Protein AF-A0AAF0MPL4-F1 (afdb_monomer)

Radius of gyration: 77.66 Å; Cα contacts (8 Å, |Δi|>4): 64; chains: 1; bounding box: 161×65×203 Å

Secondary structure (DSSP, 8-state):
-----HHHHHHHHHHHHHHHHHHHHHHHHHH-TTSHHHHHHHHHHHHHHHHHHHHHHHHHHHHHTSPP--HHHHHHHHHHHHHHHHHHHHHHHHHH---HHHHHHHHHHHHHHHHHHHHHHHHHHHHS-----HHHHHHHHHHHHHHHHHHHHHHHHHHHHHHHHHHHHHHHHHHHHHHHHHHHHHHHHHHHHHHHHHHHHHHHHHHHHHHHHHHHHHHHHHHHHHHHHHHHHHHHHHHHHHHHHHHHHHHHHHHHHHHHHHHHHHHHHHHHHHHHHHHHHHTT-

Sequence (285 aa):
MEGQNPGRAEIERQIEDTERKIKSAESAIAERPDSNRSRSLQITLRNLRGELSNLKAMLERAEDEAPADSPEDSKTKAELDRNKDELDDIEAKLSLASDPVEINNLTVSKRFLQMERNQLLIRLTHETAPAVTDEDIETVRKEVEAKIRIIQAQNAQIEDLKKQLSAAKAQVWDPLRESSSDSTRITVTAGRLRAINGEARRLGAENYELKKQMGELKNEKDGLHRAIGDLTVHVKDAEAHARETEARAMALADELQEAERRIEALERENKGLRDTIIDSRRHGL

Structure (mmCIF, N/CA/C/O backbone):
data_AF-A0AAF0MPL4-F1
#
_entry.id   AF-A0AAF0MPL4-F1
#
loop_
_atom_site.group_PDB
_atom_site.id
_atom_site.type_symbol
_atom_site.label_atom_id
_atom_site.label_alt_id
_atom_site.label_comp_id
_atom_site.label_asym_id
_atom_site.label_entity_id
_atom_site.label_seq_id
_atom_site.pdbx_PDB_ins_code
_atom_site.Cartn_x
_atom_site.Cartn_y
_atom_site.Cartn_z
_atom_site.occupancy
_atom_site.B_iso_or_equiv
_atom_site.auth_seq_id
_atom_site.auth_comp_id
_atom_site.auth_asym_id
_atom_site.auth_atom_id
_atom_site.pdbx_PDB_model_num
ATOM 1 N N . MET A 1 1 ? -51.255 -7.109 75.453 1.00 38.00 1 MET A N 1
ATOM 2 C CA . MET A 1 1 ? -52.566 -7.527 74.928 1.00 38.00 1 MET A CA 1
ATOM 3 C C . MET A 1 1 ? -53.435 -7.790 76.130 1.00 38.00 1 MET A C 1
ATOM 5 O O . MET A 1 1 ? -52.921 -8.306 77.113 1.00 38.00 1 MET A O 1
ATOM 9 N N . GLU A 1 2 ? -54.656 -7.281 76.075 1.00 40.56 2 GLU A N 1
ATOM 10 C CA . GLU A 1 2 ? -55.639 -7.235 77.155 1.00 40.56 2 GLU A CA 1
ATOM 11 C C . GLU A 1 2 ? -55.806 -8.588 77.853 1.00 40.56 2 GLU A C 1
ATOM 13 O O . GLU A 1 2 ? -55.730 -9.635 77.211 1.00 40.56 2 GLU A O 1
ATOM 18 N N . GLY A 1 3 ? -56.057 -8.550 79.166 1.00 45.19 3 GLY A N 1
ATOM 19 C CA . GLY A 1 3 ? -56.491 -9.690 79.973 1.00 45.19 3 GLY A CA 1
ATOM 20 C C . GLY A 1 3 ? -57.899 -10.139 79.588 1.00 45.19 3 GLY A C 1
ATOM 21 O O . GLY A 1 3 ? -58.818 -10.115 80.401 1.00 45.19 3 GLY A O 1
ATOM 22 N N . GLN A 1 4 ? -58.085 -10.530 78.330 1.00 42.06 4 GLN A N 1
ATOM 23 C CA . GLN A 1 4 ? -59.208 -11.357 77.948 1.00 42.06 4 GLN A CA 1
ATOM 24 C C . GLN A 1 4 ? -58.957 -12.717 78.591 1.00 42.06 4 GLN A C 1
ATOM 26 O O . GLN A 1 4 ? -58.015 -13.420 78.229 1.00 42.06 4 GLN A O 1
ATOM 31 N N . ASN A 1 5 ? -59.787 -13.055 79.579 1.00 50.47 5 ASN A N 1
ATOM 32 C CA . ASN A 1 5 ? -60.002 -14.420 80.051 1.00 50.47 5 ASN A CA 1
ATOM 33 C C . ASN A 1 5 ? -59.800 -15.371 78.846 1.00 50.47 5 ASN A C 1
ATOM 35 O O . ASN A 1 5 ? -60.475 -15.155 77.839 1.00 50.47 5 ASN A O 1
ATOM 39 N N . PRO A 1 6 ? -58.881 -16.355 78.848 1.00 52.28 6 PRO A N 1
ATOM 40 C CA . PRO A 1 6 ? -58.643 -17.196 77.666 1.00 52.28 6 PRO A CA 1
ATOM 41 C C . PRO A 1 6 ? -59.931 -17.892 77.196 1.00 52.28 6 PRO A C 1
ATOM 43 O O . PRO A 1 6 ? -60.129 -18.079 76.000 1.00 52.28 6 PRO A O 1
ATOM 46 N N . GLY A 1 7 ? -60.874 -18.125 78.119 1.00 64.31 7 GLY A N 1
ATOM 47 C CA . GLY A 1 7 ? -62.243 -18.515 77.789 1.00 64.31 7 GLY A CA 1
ATOM 48 C C . GLY A 1 7 ? -63.028 -17.461 76.995 1.00 64.31 7 GLY A C 1
ATOM 49 O O . GLY A 1 7 ? -63.743 -17.822 76.077 1.00 64.31 7 GLY A O 1
ATOM 50 N N . ARG A 1 8 ? -62.874 -16.161 77.269 1.00 74.12 8 ARG A N 1
ATOM 51 C CA . ARG A 1 8 ? -63.544 -15.061 76.551 1.00 74.12 8 ARG A CA 1
ATOM 52 C C . ARG A 1 8 ? -63.086 -14.959 75.099 1.00 74.12 8 ARG A C 1
ATOM 54 O O . ARG A 1 8 ? -63.927 -15.018 74.210 1.00 74.12 8 ARG A O 1
ATOM 61 N N . ALA A 1 9 ? -61.780 -14.845 74.854 1.00 75.56 9 ALA A N 1
ATOM 62 C CA . ALA A 1 9 ? -61.245 -14.733 73.492 1.00 75.56 9 ALA A CA 1
ATOM 63 C C . ALA A 1 9 ? -61.565 -15.987 72.651 1.00 75.56 9 ALA A C 1
ATOM 65 O O . ALA A 1 9 ? -61.835 -15.903 71.451 1.00 75.56 9 ALA A O 1
ATOM 66 N N . GLU A 1 10 ? -61.579 -17.163 73.286 1.00 79.94 10 GLU A N 1
ATOM 67 C CA . GLU A 1 10 ? -61.977 -18.410 72.639 1.00 79.94 10 GLU A CA 1
ATOM 68 C C . GLU A 1 10 ? -63.486 -18.466 72.350 1.00 79.94 10 GLU A C 1
ATOM 70 O O . GLU A 1 10 ? -63.870 -18.824 71.236 1.00 79.94 10 GLU A O 1
ATOM 75 N N . ILE A 1 11 ? -64.340 -18.051 73.294 1.00 83.06 11 ILE A N 1
ATOM 76 C CA . ILE A 1 11 ? -65.793 -17.935 73.089 1.00 83.06 11 ILE A CA 1
ATOM 77 C C . ILE A 1 11 ? -66.096 -16.922 71.973 1.00 83.06 11 ILE A C 1
ATOM 79 O O . ILE A 1 11 ? -66.902 -17.223 71.096 1.00 83.06 11 ILE A O 1
ATOM 83 N N . GLU A 1 12 ? -65.427 -15.766 71.937 1.00 85.12 12 GLU A N 1
ATOM 84 C CA . GLU A 1 12 ? -65.565 -14.754 70.875 1.00 85.12 12 GLU A CA 1
ATOM 85 C C . GLU A 1 12 ? -65.203 -15.336 69.501 1.00 85.12 12 GLU A C 1
ATOM 87 O O . GLU A 1 12 ? -65.973 -15.219 68.542 1.00 85.12 12 GLU A O 1
ATOM 92 N N . ARG A 1 13 ? -64.085 -16.064 69.410 1.00 86.50 13 ARG A N 1
ATOM 93 C CA . ARG A 1 13 ? -63.674 -16.737 68.171 1.00 86.50 13 ARG A CA 1
ATOM 94 C C . ARG A 1 13 ? -64.669 -17.819 67.740 1.00 86.50 13 ARG A C 1
ATOM 96 O O . ARG A 1 13 ? -64.972 -17.940 66.551 1.00 86.50 13 ARG A O 1
ATOM 103 N N . GLN A 1 14 ? -65.196 -18.597 68.686 1.00 86.31 14 GLN A N 1
ATOM 104 C CA . GLN A 1 14 ? -66.218 -19.609 68.412 1.00 86.31 14 GLN A CA 1
ATOM 105 C C . GLN A 1 14 ? -67.535 -18.968 67.956 1.00 86.31 14 GLN A C 1
ATOM 107 O O . GLN A 1 14 ? -68.160 -19.475 67.023 1.00 86.31 14 GLN A O 1
ATOM 112 N N . ILE A 1 15 ? -67.938 -17.835 68.538 1.00 88.19 15 ILE A N 1
ATOM 113 C CA . ILE A 1 15 ? -69.096 -17.049 68.092 1.00 88.19 15 ILE A CA 1
ATOM 114 C C . ILE A 1 15 ? -68.895 -16.612 66.642 1.00 88.19 15 ILE A C 1
ATOM 116 O O . ILE A 1 15 ? -69.755 -16.898 65.808 1.00 88.19 15 ILE A O 1
ATOM 120 N N . GLU A 1 16 ? -67.752 -16.006 66.309 1.00 90.00 16 GLU A N 1
ATOM 121 C CA . GLU A 1 16 ? -67.464 -15.569 64.940 1.00 90.00 16 GLU A CA 1
ATOM 122 C C . GLU A 1 16 ? -67.532 -16.718 63.926 1.00 90.00 16 GLU A C 1
ATOM 124 O O . GLU A 1 16 ? -68.155 -16.588 62.868 1.00 90.00 16 GLU A O 1
ATOM 129 N N . ASP A 1 17 ? -66.918 -17.862 64.234 1.00 89.25 17 ASP A N 1
ATOM 130 C CA . ASP A 1 17 ? -66.933 -19.023 63.343 1.00 89.25 17 ASP A CA 1
ATOM 131 C C . ASP A 1 17 ? -68.348 -19.600 63.179 1.00 89.25 17 ASP A C 1
ATOM 133 O O . ASP A 1 17 ? -68.731 -20.021 62.079 1.00 89.25 17 ASP A O 1
ATOM 137 N N . THR A 1 18 ? -69.157 -19.588 64.240 1.00 88.81 18 THR A N 1
ATOM 138 C CA . THR A 1 18 ? -70.552 -20.055 64.201 1.00 88.81 18 THR A CA 1
ATOM 139 C C . THR A 1 18 ? -71.429 -19.098 63.388 1.00 88.81 18 THR A C 1
ATOM 141 O O . THR A 1 18 ? -72.224 -19.547 62.560 1.00 88.81 18 THR A O 1
ATOM 144 N N . GLU A 1 19 ? -71.230 -17.782 63.510 1.00 90.56 19 GLU A N 1
ATOM 145 C CA . GLU A 1 19 ? -71.918 -16.774 62.692 1.00 90.56 19 GLU A CA 1
ATOM 146 C C . GLU A 1 19 ? -71.556 -16.884 61.205 1.00 90.56 19 GLU A C 1
ATOM 148 O O . GLU A 1 19 ? -72.436 -16.783 60.344 1.00 90.56 19 GLU A O 1
ATOM 153 N N . ARG A 1 20 ? -70.286 -17.158 60.874 1.00 90.69 20 ARG A N 1
ATOM 154 C CA . ARG A 1 20 ? -69.866 -17.416 59.483 1.00 90.69 20 ARG A CA 1
ATOM 155 C C . ARG A 1 20 ? -70.545 -18.660 58.910 1.00 90.69 20 ARG A C 1
ATOM 157 O O . ARG A 1 20 ? -71.021 -18.623 57.773 1.00 90.69 20 ARG A O 1
ATOM 164 N N . LYS A 1 21 ? -70.632 -19.748 59.685 1.00 89.12 21 LYS A N 1
ATOM 165 C CA . LYS A 1 21 ? -71.321 -20.987 59.275 1.00 89.12 21 LYS A CA 1
ATOM 166 C C . LYS A 1 21 ? -72.819 -20.764 59.062 1.00 89.12 21 LYS A C 1
ATOM 168 O O . LYS A 1 21 ? -73.358 -21.254 58.071 1.00 89.12 21 LYS A O 1
ATOM 173 N N . ILE A 1 22 ? -73.473 -19.991 59.933 1.00 89.69 22 ILE A N 1
ATOM 174 C CA . ILE A 1 22 ? -74.886 -19.612 59.776 1.00 89.69 22 ILE A CA 1
ATOM 175 C C . ILE A 1 22 ? -75.081 -18.818 58.484 1.00 89.69 22 ILE A C 1
ATOM 177 O O . ILE A 1 22 ? -75.901 -19.220 57.663 1.00 89.69 22 ILE A O 1
ATOM 181 N N . LYS A 1 23 ? -74.284 -17.767 58.249 1.00 90.12 23 LYS A N 1
ATOM 182 C CA . LYS A 1 23 ? -74.359 -16.963 57.015 1.00 90.12 23 LYS A CA 1
ATOM 183 C C . LYS A 1 23 ? -74.152 -17.812 55.760 1.00 90.12 23 LYS A C 1
ATOM 185 O O . LYS A 1 23 ? -74.878 -17.663 54.784 1.00 90.12 23 LYS A O 1
ATOM 190 N N . SER A 1 24 ? -73.191 -18.737 55.783 1.00 88.50 24 SER A N 1
ATOM 191 C CA . SER A 1 24 ? -72.946 -19.652 54.662 1.00 88.50 24 SER A CA 1
ATOM 192 C C . SER A 1 24 ? -74.133 -20.589 54.401 1.00 88.50 24 SER A C 1
ATOM 194 O O . SER A 1 24 ? -74.527 -20.772 53.247 1.00 88.50 24 SER A O 1
ATOM 196 N N . ALA A 1 25 ? -74.739 -21.144 55.456 1.00 85.25 25 ALA A N 1
ATOM 197 C CA . ALA A 1 25 ? -75.923 -21.992 55.342 1.00 85.25 25 ALA A CA 1
ATOM 198 C C . ALA A 1 25 ? -77.161 -21.207 54.865 1.00 85.25 25 ALA A C 1
ATOM 200 O O . ALA A 1 25 ? -77.914 -21.715 54.036 1.00 85.25 25 ALA A O 1
ATOM 201 N N . GLU A 1 26 ? -77.349 -19.972 55.337 1.00 89.81 26 GLU A N 1
ATOM 202 C CA . GLU A 1 26 ? -78.416 -19.061 54.899 1.00 89.81 26 GLU A CA 1
ATOM 203 C C . GLU A 1 26 ? -78.300 -18.731 53.409 1.00 89.81 26 GLU A C 1
ATOM 205 O O . GLU A 1 26 ? -79.278 -18.887 52.676 1.00 89.81 26 GLU A O 1
ATOM 210 N N . SER A 1 27 ? -77.102 -18.370 52.937 1.00 86.94 27 SER A N 1
ATOM 211 C CA . SER A 1 27 ? -76.846 -18.122 51.513 1.00 86.94 27 SER A CA 1
ATOM 212 C C . SER A 1 27 ? -77.120 -19.362 50.656 1.00 86.94 27 SER A C 1
ATOM 214 O O . SER A 1 27 ? -77.802 -19.274 49.638 1.00 86.94 27 SER A O 1
ATOM 216 N N . ALA A 1 28 ? -76.668 -20.542 51.093 1.00 83.44 28 ALA A N 1
ATOM 217 C CA . ALA A 1 28 ? -76.880 -21.792 50.362 1.00 83.44 28 ALA A CA 1
ATOM 218 C C . ALA A 1 28 ? -78.361 -22.223 50.299 1.00 83.44 28 ALA A C 1
ATOM 220 O O . ALA A 1 28 ? -78.781 -22.866 49.334 1.00 83.44 28 ALA A O 1
ATOM 221 N N . ILE A 1 29 ? -79.164 -21.878 51.311 1.00 86.06 29 ILE A N 1
ATOM 222 C CA . ILE A 1 29 ? -80.622 -22.070 51.291 1.00 86.06 29 ILE A CA 1
ATOM 223 C C . ILE A 1 29 ? -81.281 -21.063 50.345 1.00 86.06 29 ILE A C 1
ATOM 225 O O . ILE A 1 29 ? -82.136 -21.457 49.552 1.00 86.06 29 ILE A O 1
ATOM 229 N N . ALA A 1 30 ? -80.875 -19.791 50.399 1.00 85.88 30 ALA A N 1
ATOM 230 C CA . ALA A 1 30 ? -81.430 -18.729 49.562 1.00 85.88 30 ALA A CA 1
ATOM 231 C C . ALA A 1 30 ? -81.221 -18.991 48.061 1.00 85.88 30 ALA A C 1
ATOM 233 O O . ALA A 1 30 ? -82.104 -18.704 47.258 1.00 85.88 30 ALA A O 1
ATOM 234 N N . GLU A 1 31 ? -80.091 -19.594 47.682 1.00 84.62 31 GLU A N 1
ATOM 235 C CA . GLU A 1 31 ? -79.801 -19.959 46.291 1.00 84.62 31 GLU A CA 1
ATOM 236 C C . GLU A 1 31 ? -80.732 -21.050 45.738 1.00 84.62 31 GLU A C 1
ATOM 238 O O . GLU A 1 31 ? -81.016 -21.064 44.538 1.00 84.62 31 GLU A O 1
ATOM 243 N N . ARG A 1 32 ? -81.184 -22.001 46.572 1.00 81.50 32 ARG A N 1
ATOM 244 C CA . ARG A 1 32 ? -82.005 -23.154 46.143 1.00 81.50 32 ARG A CA 1
ATOM 245 C C . ARG A 1 32 ? -82.997 -23.601 47.228 1.00 81.50 32 ARG A C 1
ATOM 247 O O . ARG A 1 32 ? -82.815 -24.689 47.797 1.00 81.50 32 ARG A O 1
ATOM 254 N N . PRO A 1 33 ? -84.071 -22.827 47.468 1.00 78.62 33 PRO A N 1
ATOM 255 C CA . PRO A 1 33 ? -84.955 -22.999 48.623 1.00 78.62 33 PRO A CA 1
ATOM 256 C C . PRO A 1 33 ? -85.684 -24.350 48.657 1.00 78.62 33 PRO A C 1
ATOM 258 O O . PRO A 1 33 ? -85.829 -24.926 49.734 1.00 78.62 33 PRO A O 1
ATOM 261 N N . ASP A 1 34 ? -86.036 -24.917 47.500 1.00 77.38 34 ASP A N 1
ATOM 262 C CA . ASP A 1 34 ? -86.835 -26.153 47.406 1.00 77.38 34 ASP A CA 1
ATOM 263 C C . ASP A 1 34 ? -86.011 -27.440 47.258 1.00 77.38 34 ASP A C 1
ATOM 265 O O . ASP A 1 34 ? -86.552 -28.527 47.042 1.00 77.38 34 ASP A O 1
ATOM 269 N N . SER A 1 35 ? -84.684 -27.354 47.375 1.00 84.25 35 SER A N 1
ATOM 270 C CA . SER A 1 35 ? -83.838 -28.542 47.275 1.00 84.25 35 SER A CA 1
ATOM 271 C C . SER A 1 35 ? -83.875 -29.381 48.559 1.00 84.25 35 SER A C 1
ATOM 273 O O . SER A 1 35 ? -83.943 -28.861 49.674 1.00 84.25 35 SER A O 1
ATOM 275 N N . ASN A 1 36 ? -83.718 -30.701 48.428 1.00 78.38 36 ASN A N 1
ATOM 276 C CA . ASN A 1 36 ? -83.501 -31.583 49.586 1.00 78.38 36 ASN A CA 1
ATOM 277 C C . ASN A 1 36 ? -82.291 -31.136 50.429 1.00 78.38 36 ASN A C 1
ATOM 279 O O . ASN A 1 36 ? -82.280 -31.294 51.649 1.00 78.38 36 ASN A O 1
ATOM 283 N N . ARG A 1 37 ? -81.300 -30.510 49.781 1.00 79.06 37 ARG A N 1
ATOM 284 C CA . ARG A 1 37 ? -80.145 -29.889 50.435 1.00 79.06 37 ARG A CA 1
ATOM 285 C C . ARG A 1 37 ? -80.551 -28.692 51.299 1.00 79.06 37 ARG A C 1
ATOM 287 O O . ARG A 1 37 ? -80.076 -28.598 52.422 1.00 79.06 37 ARG A O 1
ATOM 294 N N . SER A 1 38 ? -81.455 -27.835 50.827 1.00 81.25 38 SER A N 1
ATOM 295 C CA . SER A 1 38 ? -82.004 -26.716 51.606 1.00 81.25 38 SER A CA 1
ATOM 296 C C . SER A 1 38 ? -82.752 -27.202 52.850 1.00 81.25 38 SER A C 1
ATOM 298 O O . SER A 1 38 ? -82.470 -26.731 53.948 1.00 81.25 38 SER A O 1
ATOM 300 N N . ARG A 1 39 ? -83.605 -28.231 52.732 1.00 81.69 39 ARG A N 1
ATOM 301 C CA . ARG A 1 39 ? -84.302 -28.817 53.898 1.00 81.69 39 ARG A CA 1
ATOM 302 C C . ARG A 1 39 ? -83.333 -29.380 54.941 1.00 81.69 39 ARG A C 1
ATOM 304 O O . ARG A 1 39 ? -83.530 -29.177 56.134 1.00 81.69 39 ARG A O 1
ATOM 311 N N . SER A 1 40 ? -82.266 -30.049 54.499 1.00 82.88 40 SER A N 1
ATOM 312 C CA . SER A 1 40 ? -81.208 -30.519 55.401 1.00 82.88 40 SER A CA 1
ATOM 313 C C . SER A 1 40 ? -80.464 -29.354 56.059 1.00 82.88 40 SER A C 1
ATOM 315 O O . SER A 1 40 ? -80.218 -29.391 57.262 1.00 82.88 40 SER A O 1
ATOM 317 N N . LEU A 1 41 ? -80.128 -28.314 55.291 1.00 85.19 41 LEU A N 1
ATOM 318 C CA . LEU A 1 41 ? -79.441 -27.131 55.803 1.00 85.19 41 LEU A CA 1
ATOM 319 C C . LEU A 1 41 ? -80.307 -26.356 56.798 1.00 85.19 41 LEU A C 1
ATOM 321 O O . LEU A 1 41 ? -79.761 -25.850 57.766 1.00 85.19 41 LEU A O 1
ATOM 325 N N . GLN A 1 42 ? -81.633 -26.311 56.636 1.00 85.69 42 GLN A N 1
ATOM 326 C CA . GLN A 1 42 ? -82.542 -25.680 57.603 1.00 85.69 42 GLN A CA 1
ATOM 327 C C . GLN A 1 42 ? -82.463 -26.328 58.995 1.00 85.69 42 GLN A C 1
ATOM 329 O O . GLN A 1 42 ? -82.497 -25.622 60.004 1.00 85.69 42 GLN A O 1
ATOM 334 N N . ILE A 1 43 ? -82.306 -27.655 59.063 1.00 84.88 43 ILE A N 1
ATOM 335 C CA . ILE A 1 43 ? -82.101 -28.376 60.331 1.00 84.88 43 ILE A CA 1
ATOM 336 C C . ILE A 1 43 ? -80.746 -27.988 60.934 1.00 84.88 43 ILE A C 1
ATOM 338 O O . ILE A 1 43 ? -80.669 -27.639 62.112 1.00 84.88 43 ILE A O 1
ATOM 342 N N . THR A 1 44 ? -79.687 -27.975 60.120 1.00 84.19 44 THR A N 1
ATOM 343 C CA . THR A 1 44 ? -78.346 -27.552 60.550 1.00 84.19 44 THR A CA 1
ATOM 344 C C . THR A 1 44 ? -78.335 -26.106 61.046 1.00 84.19 44 THR A C 1
ATOM 346 O O . THR A 1 44 ? -77.722 -25.807 62.063 1.00 84.19 44 THR A O 1
ATOM 349 N N . LEU A 1 45 ? -79.064 -25.211 60.384 1.00 87.62 45 LEU A N 1
ATOM 350 C CA . LEU A 1 45 ? -79.166 -23.795 60.727 1.00 87.62 45 LEU A CA 1
ATOM 351 C C . LEU A 1 45 ? -79.868 -23.594 62.075 1.00 87.62 45 LEU A C 1
ATOM 353 O O . LEU A 1 45 ? -79.447 -22.761 62.875 1.00 87.62 45 LEU A O 1
ATOM 357 N N . ARG A 1 46 ? -80.897 -24.398 62.371 1.00 88.06 46 ARG A N 1
ATOM 358 C CA . ARG A 1 46 ? -81.549 -24.402 63.688 1.00 88.06 46 ARG A CA 1
ATOM 359 C C . ARG A 1 46 ? -80.580 -24.816 64.797 1.00 88.06 46 ARG A C 1
ATOM 361 O O . ARG A 1 46 ? -80.572 -24.171 65.842 1.00 88.06 46 ARG A O 1
ATOM 368 N N . ASN A 1 47 ? -79.755 -25.835 64.557 1.00 86.25 47 ASN A N 1
ATOM 369 C CA . ASN A 1 47 ? -78.748 -26.282 65.522 1.00 86.25 47 ASN A CA 1
ATOM 370 C C . ASN A 1 47 ? -77.657 -25.222 65.723 1.00 86.25 47 ASN A C 1
ATOM 372 O O . ASN A 1 47 ? -77.403 -24.834 66.857 1.00 86.25 47 ASN A O 1
ATOM 376 N N . LEU A 1 48 ? -77.109 -24.667 64.635 1.00 88.31 48 LEU A N 1
ATOM 377 C CA . LEU A 1 48 ? -76.097 -23.607 64.691 1.00 88.31 48 LEU A CA 1
ATOM 378 C C . LEU A 1 48 ? -76.609 -22.345 65.402 1.00 88.31 48 LEU A C 1
ATOM 380 O O . LEU A 1 48 ? -75.872 -21.721 66.155 1.00 88.31 48 LEU A O 1
ATOM 384 N N . ARG A 1 49 ? -77.880 -21.963 65.207 1.00 90.38 49 ARG A N 1
ATOM 385 C CA . ARG A 1 49 ? -78.495 -20.845 65.947 1.00 90.38 49 ARG A CA 1
ATOM 386 C C . ARG A 1 49 ? -78.643 -21.147 67.441 1.00 90.38 49 ARG A C 1
ATOM 388 O O . ARG A 1 49 ? -78.478 -20.239 68.250 1.00 90.38 49 ARG A O 1
ATOM 395 N N . GLY A 1 50 ? -78.936 -22.397 67.804 1.00 88.44 50 GLY A N 1
ATOM 396 C CA . GLY A 1 50 ? -78.949 -22.841 69.200 1.00 88.44 50 GLY A CA 1
ATOM 397 C C . GLY A 1 50 ? -77.559 -22.783 69.835 1.00 88.44 50 GLY A C 1
ATOM 398 O O . GLY A 1 50 ? -77.403 -22.234 70.922 1.00 88.44 50 GLY A O 1
ATOM 399 N N . GLU A 1 51 ? -76.540 -23.268 69.123 1.00 87.19 51 GLU A N 1
ATOM 400 C CA . GLU A 1 51 ? -75.133 -23.179 69.535 1.00 87.19 51 GLU A CA 1
ATOM 401 C C . GLU A 1 51 ? -74.685 -21.721 69.699 1.00 87.19 51 GLU A C 1
ATOM 403 O O . GLU A 1 51 ? -74.126 -21.370 70.734 1.00 87.19 51 GLU A O 1
ATOM 408 N N . LEU A 1 52 ? -75.018 -20.84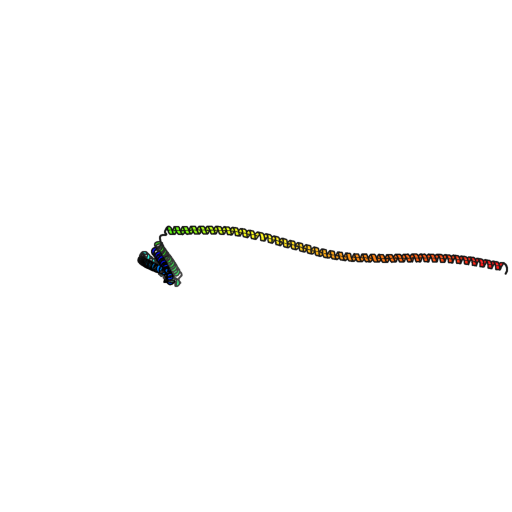4 68.746 1.00 88.94 52 LEU A N 1
ATOM 409 C CA . LEU A 1 52 ? -74.722 -19.412 68.828 1.00 88.94 52 LEU A CA 1
ATOM 410 C C . LEU A 1 52 ? -75.369 -18.759 70.057 1.00 88.94 52 LEU A C 1
ATOM 412 O O . LEU A 1 52 ? -74.730 -17.957 70.734 1.00 88.94 52 LEU A O 1
ATOM 416 N N . SER A 1 53 ? -76.628 -19.095 70.353 1.00 90.25 53 SER A N 1
ATOM 417 C CA . SER A 1 53 ? -77.326 -18.577 71.533 1.00 90.25 53 SER A CA 1
ATOM 418 C C . SER A 1 53 ? -76.650 -19.019 72.831 1.00 90.25 53 SER A C 1
ATOM 420 O O . SER A 1 53 ? -76.536 -18.221 73.758 1.00 90.25 53 SER A O 1
ATOM 422 N N . ASN A 1 54 ? -76.188 -20.270 72.896 1.00 87.31 54 ASN A N 1
ATOM 423 C CA . ASN A 1 54 ? -75.480 -20.790 74.063 1.00 87.31 54 ASN A CA 1
ATOM 424 C C . ASN A 1 54 ? -74.115 -20.114 74.235 1.00 87.31 54 ASN A C 1
ATOM 426 O O . ASN A 1 54 ? -73.784 -19.702 75.342 1.00 87.31 54 ASN A O 1
ATOM 430 N N . LEU A 1 55 ? -73.354 -19.942 73.149 1.00 87.62 55 LEU A N 1
ATOM 431 C CA . LEU A 1 55 ? -72.055 -19.268 73.183 1.00 87.62 55 LEU A CA 1
ATOM 432 C C . LEU A 1 55 ? -72.180 -17.798 73.602 1.00 87.62 55 LEU A C 1
ATOM 434 O O . LEU A 1 55 ? -71.391 -17.330 74.416 1.00 87.62 55 LEU A O 1
ATOM 438 N N . LYS A 1 56 ? -73.204 -17.083 73.119 1.00 86.75 56 LYS A N 1
ATOM 439 C CA . LYS A 1 56 ? -73.472 -15.697 73.542 1.00 86.75 56 LYS A CA 1
ATOM 440 C C . LYS A 1 56 ? -73.818 -15.601 75.029 1.00 86.75 56 LYS A C 1
ATOM 442 O O . LYS A 1 56 ? -73.288 -14.732 75.706 1.00 86.75 56 LYS A O 1
ATOM 447 N N . ALA A 1 57 ? -74.620 -16.528 75.555 1.00 84.06 57 ALA A N 1
ATOM 448 C CA . ALA A 1 57 ? -74.922 -16.579 76.988 1.00 84.06 57 ALA A CA 1
ATOM 449 C C . ALA A 1 57 ? -73.695 -16.946 77.847 1.00 84.06 57 ALA A C 1
ATOM 451 O O . ALA A 1 57 ? -73.584 -16.515 78.992 1.00 84.06 57 ALA A O 1
ATOM 452 N N . MET A 1 58 ? -72.768 -17.751 77.314 1.00 83.31 58 MET A N 1
ATOM 453 C CA . MET A 1 58 ? -71.490 -18.033 77.976 1.00 83.31 58 MET A CA 1
ATOM 454 C C . MET A 1 58 ? -70.566 -16.813 77.983 1.00 83.31 58 MET A C 1
ATOM 456 O O . MET A 1 58 ? -69.895 -16.588 78.985 1.00 83.31 58 MET A O 1
ATOM 460 N N . LEU A 1 59 ? -70.556 -16.020 76.905 1.00 82.12 59 LEU A N 1
ATOM 461 C CA . LEU A 1 59 ? -69.799 -14.769 76.839 1.00 82.12 59 LEU A CA 1
ATOM 462 C C . LEU A 1 59 ? -70.312 -13.756 77.867 1.00 82.12 59 LEU A C 1
ATOM 464 O O . LEU A 1 59 ? -69.517 -13.202 78.613 1.00 82.12 59 LEU A O 1
ATOM 468 N N . GLU A 1 60 ? -71.631 -13.585 77.953 1.00 80.69 60 GLU A N 1
ATOM 469 C CA . GLU A 1 60 ? -72.280 -12.671 78.902 1.00 80.69 60 GLU A CA 1
ATOM 470 C C . GLU A 1 60 ? -71.952 -13.037 80.361 1.00 80.69 60 GLU A C 1
ATOM 472 O O . GLU A 1 60 ? -71.531 -12.188 81.139 1.00 80.69 60 GLU A O 1
ATOM 477 N N . ARG A 1 61 ? -72.006 -14.329 80.722 1.00 78.31 61 ARG A N 1
ATOM 478 C CA . ARG A 1 61 ? -71.574 -14.787 82.058 1.00 78.31 61 ARG A CA 1
ATOM 479 C C . ARG A 1 61 ? -70.089 -14.550 82.321 1.00 78.31 61 ARG A C 1
ATOM 481 O O . ARG A 1 61 ? -69.720 -14.226 83.441 1.00 78.31 61 ARG A O 1
ATOM 488 N N . ALA A 1 62 ? -69.241 -14.713 81.307 1.00 72.94 62 ALA A N 1
ATOM 489 C CA . ALA A 1 62 ? -67.808 -14.465 81.436 1.00 72.94 62 ALA A CA 1
ATOM 490 C C . ALA A 1 62 ? -67.473 -12.966 81.567 1.00 72.94 62 ALA A C 1
ATOM 492 O O . ALA A 1 62 ? -66.426 -12.628 82.120 1.00 72.94 62 ALA A O 1
ATOM 493 N N . GLU A 1 63 ? -68.336 -12.078 81.063 1.00 71.38 63 GLU A N 1
ATOM 494 C CA . GLU A 1 63 ? -68.235 -10.628 81.258 1.00 71.38 63 GLU A CA 1
ATOM 495 C C . GLU A 1 63 ? -68.661 -10.218 82.675 1.00 71.38 63 GLU A C 1
ATOM 497 O O . GLU A 1 63 ? -67.972 -9.408 83.295 1.00 71.38 63 GLU A O 1
ATOM 502 N N . ASP A 1 64 ? -69.710 -10.839 83.221 1.00 66.19 64 ASP A N 1
ATOM 503 C CA . ASP A 1 64 ? -70.154 -10.622 84.607 1.00 66.19 64 ASP A CA 1
ATOM 504 C C . ASP A 1 64 ? -69.188 -11.221 85.656 1.00 66.19 64 ASP A C 1
ATOM 506 O O . ASP A 1 64 ? -69.122 -10.742 86.789 1.00 66.19 64 ASP A O 1
ATOM 510 N N . GLU A 1 65 ? -68.415 -12.252 85.291 1.00 59.09 65 GLU A N 1
ATOM 511 C CA . GLU A 1 65 ? -67.406 -12.912 86.140 1.00 59.09 65 GLU A CA 1
ATOM 512 C C . GLU A 1 65 ? -65.990 -12.310 86.017 1.00 59.09 65 GLU A C 1
ATOM 514 O O . GLU A 1 65 ? -65.037 -12.846 86.593 1.00 59.09 65 GLU A O 1
ATOM 519 N N . ALA A 1 66 ? -65.815 -11.197 85.292 1.00 55.78 66 ALA A N 1
ATOM 520 C CA . ALA A 1 66 ? -64.531 -10.502 85.258 1.00 55.78 66 ALA A CA 1
ATOM 521 C C . ALA A 1 66 ? -64.137 -10.067 86.688 1.00 55.78 66 ALA A C 1
ATOM 523 O O . ALA A 1 66 ? -64.937 -9.422 87.373 1.00 55.78 66 ALA A O 1
ATOM 524 N N . PRO A 1 67 ? -62.931 -10.417 87.177 1.00 53.75 67 PRO A N 1
ATOM 525 C CA . PRO A 1 67 ? -62.526 -10.074 88.531 1.00 53.75 67 PRO A CA 1
ATOM 526 C C . PRO A 1 67 ? -62.531 -8.553 88.672 1.00 53.75 67 PRO A C 1
ATOM 528 O O . PRO A 1 67 ? -61.866 -7.855 87.909 1.00 53.75 67 PRO A O 1
ATOM 531 N N . ALA A 1 68 ? -63.302 -8.039 89.632 1.00 52.06 68 ALA A N 1
ATOM 532 C CA . ALA A 1 68 ? -63.229 -6.638 90.016 1.00 52.06 68 ALA A CA 1
ATOM 533 C C . ALA A 1 68 ? -61.758 -6.292 90.291 1.00 52.06 68 ALA A C 1
ATOM 535 O O . ALA A 1 68 ? -61.123 -6.982 91.094 1.00 52.06 68 ALA A O 1
ATOM 536 N N . ASP A 1 69 ? -61.233 -5.272 89.597 1.00 51.69 69 ASP A N 1
ATOM 537 C CA . ASP A 1 69 ? -59.874 -4.750 89.782 1.00 51.69 69 ASP A CA 1
ATOM 538 C C . ASP A 1 69 ? -59.541 -4.722 91.283 1.00 51.69 69 ASP A C 1
ATOM 540 O O . ASP A 1 69 ? -60.325 -4.214 92.095 1.00 51.69 69 ASP A O 1
ATOM 544 N N . SER A 1 70 ? -58.388 -5.286 91.657 1.00 57.38 70 SER A N 1
ATOM 545 C CA . SER A 1 70 ? -57.931 -5.302 93.045 1.00 57.38 70 SER A CA 1
ATOM 546 C C . SER A 1 70 ? -57.982 -3.876 93.619 1.00 57.38 70 SER A C 1
ATOM 548 O O . SER A 1 70 ? -57.610 -2.919 92.930 1.00 57.38 70 SER A O 1
ATOM 550 N N . PRO A 1 71 ? -58.403 -3.674 94.883 1.00 59.75 71 PRO A N 1
ATOM 551 C CA . PRO A 1 71 ? -58.404 -2.349 95.502 1.00 59.75 71 PRO A CA 1
ATOM 552 C C . PRO A 1 71 ? -57.009 -1.697 95.540 1.00 59.75 71 PRO A C 1
ATOM 554 O O . PRO A 1 71 ? -56.918 -0.495 95.785 1.00 59.75 71 PRO A O 1
ATOM 557 N N . GLU A 1 72 ? -55.935 -2.457 95.301 1.00 58.53 72 GLU A N 1
ATOM 558 C CA . GLU A 1 72 ? -54.581 -1.930 95.099 1.00 58.53 72 GLU A CA 1
ATOM 559 C C . GLU A 1 72 ? -54.355 -1.410 93.669 1.00 58.53 72 GLU A C 1
ATOM 561 O O . GLU A 1 72 ? -53.881 -0.286 93.525 1.00 58.53 72 GLU A O 1
ATOM 566 N N . ASP A 1 73 ? -54.813 -2.103 92.622 1.00 61.66 73 ASP A N 1
ATOM 567 C CA . ASP A 1 73 ? -54.728 -1.627 91.228 1.00 61.66 73 ASP A CA 1
ATOM 568 C C . ASP A 1 73 ? -55.515 -0.334 91.010 1.00 61.66 73 ASP A C 1
ATOM 570 O O . ASP A 1 73 ? -55.061 0.583 90.322 1.00 61.66 73 ASP A O 1
ATOM 574 N N . SER A 1 74 ? -56.687 -0.223 91.643 1.00 67.19 74 SER A N 1
ATOM 575 C CA . SER A 1 74 ? -57.490 1.002 91.606 1.00 67.19 74 SER A CA 1
ATOM 576 C C . SER A 1 74 ? -56.772 2.185 92.269 1.00 67.19 74 SER A C 1
ATOM 578 O O . SER A 1 74 ? -56.906 3.316 91.796 1.00 67.19 74 SER A O 1
ATOM 580 N N . LYS A 1 75 ? -55.980 1.944 93.323 1.00 74.62 75 LYS A N 1
ATOM 581 C CA . LYS A 1 75 ? -55.172 2.985 93.977 1.00 74.62 75 LYS A CA 1
ATOM 582 C C . LYS A 1 75 ? -53.964 3.367 93.129 1.00 74.62 75 LYS A C 1
ATOM 584 O O . LYS A 1 75 ? -53.744 4.556 92.922 1.00 74.62 75 LYS A O 1
ATOM 589 N N . THR A 1 76 ? -53.242 2.391 92.583 1.00 75.12 76 THR A N 1
ATOM 590 C CA . THR A 1 76 ? -52.072 2.632 91.726 1.00 75.12 76 THR A CA 1
ATOM 591 C C . THR A 1 76 ? -52.458 3.378 90.445 1.00 75.12 76 THR A C 1
ATOM 593 O O . THR A 1 76 ? -51.752 4.294 90.027 1.00 75.12 76 THR A O 1
ATOM 596 N N . LYS A 1 77 ? -53.619 3.061 89.848 1.00 75.75 77 LYS A N 1
ATOM 597 C CA . LYS A 1 77 ? -54.184 3.817 88.714 1.00 75.75 77 LYS A CA 1
ATOM 598 C C . LYS A 1 77 ? -54.550 5.253 89.108 1.00 75.75 77 LYS A C 1
ATOM 600 O O . LYS A 1 77 ? -54.187 6.182 88.397 1.00 75.75 77 LYS A O 1
ATOM 605 N N . ALA A 1 78 ? -55.186 5.453 90.265 1.00 79.81 78 ALA A N 1
ATOM 606 C CA . ALA A 1 78 ? -55.516 6.796 90.747 1.00 79.81 78 ALA A CA 1
ATOM 607 C C . ALA A 1 78 ? -54.267 7.651 91.047 1.00 79.81 78 ALA A C 1
ATOM 609 O O . ALA A 1 78 ? -54.281 8.859 90.824 1.00 79.81 78 ALA A O 1
ATOM 610 N N . GLU A 1 79 ? -53.181 7.048 91.538 1.00 81.12 79 GLU A N 1
ATOM 611 C CA . GLU A 1 79 ? -51.891 7.729 91.729 1.00 81.12 79 GLU A CA 1
ATOM 612 C C . GLU A 1 79 ? -51.195 8.044 90.397 1.00 81.12 79 GLU A C 1
ATOM 614 O O . GLU A 1 79 ? -50.611 9.116 90.251 1.00 81.12 79 GLU A O 1
ATOM 619 N N . LEU A 1 80 ? -51.309 7.169 89.392 1.00 82.00 80 LEU A N 1
ATOM 620 C CA . LEU A 1 80 ? -50.823 7.443 88.035 1.00 82.00 80 LEU A CA 1
ATOM 621 C C . LEU A 1 80 ? -51.538 8.631 87.386 1.00 82.00 80 LEU A C 1
ATOM 623 O O . LEU A 1 80 ? -50.878 9.437 86.726 1.00 82.00 80 LEU A O 1
ATOM 627 N N . ASP A 1 81 ? -52.852 8.739 87.580 1.00 83.06 81 ASP A N 1
ATOM 628 C CA . ASP A 1 81 ? -53.644 9.856 87.066 1.00 83.06 81 ASP A CA 1
ATOM 629 C C . ASP A 1 81 ? -53.275 11.165 87.776 1.00 83.06 81 ASP A C 1
ATOM 631 O O . ASP A 1 81 ? -53.001 12.158 87.108 1.00 83.06 81 ASP A O 1
ATOM 635 N N . ARG A 1 82 ? -53.108 11.153 89.108 1.00 86.12 82 ARG A N 1
ATOM 636 C CA . ARG A 1 82 ? -52.605 12.330 89.847 1.00 86.12 82 ARG A CA 1
ATOM 637 C C . ARG A 1 82 ? -51.215 12.762 89.387 1.00 86.12 82 ARG A C 1
ATOM 639 O O . ARG A 1 82 ? -51.002 13.940 89.129 1.00 86.12 82 ARG A O 1
ATOM 646 N N . ASN A 1 83 ? -50.281 11.822 89.228 1.00 85.75 83 ASN A N 1
ATOM 647 C CA . ASN A 1 83 ? -48.933 12.140 88.749 1.00 85.75 83 ASN A CA 1
ATOM 648 C C . ASN A 1 83 ? -48.949 12.703 87.324 1.00 85.75 83 ASN A C 1
ATOM 650 O O . ASN A 1 83 ? -48.060 13.466 86.953 1.00 85.75 83 ASN A O 1
ATOM 654 N N . LYS A 1 84 ? -49.930 12.314 86.503 1.00 85.38 84 LYS A N 1
ATOM 655 C CA . LYS A 1 84 ? -50.118 12.872 85.165 1.00 85.38 84 LYS A CA 1
ATOM 656 C C . LYS A 1 84 ? -50.627 14.312 85.239 1.00 85.38 84 LYS A C 1
ATOM 658 O O . LYS A 1 84 ? -50.029 15.171 84.600 1.00 85.38 84 LYS A O 1
ATOM 663 N N . ASP A 1 85 ? -51.639 14.572 86.060 1.00 86.81 85 ASP A N 1
ATOM 664 C CA . ASP A 1 85 ? -52.179 15.920 86.257 1.00 86.81 85 ASP A CA 1
ATOM 665 C C . ASP A 1 85 ? -51.107 16.873 86.823 1.00 86.81 85 ASP A C 1
ATOM 667 O O . ASP A 1 85 ? -50.938 17.990 86.339 1.00 86.81 85 ASP A O 1
ATOM 671 N N . GLU A 1 86 ? -50.294 16.415 87.783 1.00 85.81 86 GLU A N 1
ATOM 672 C CA . GLU A 1 86 ? -49.180 17.199 88.334 1.00 85.81 86 GLU A CA 1
ATOM 673 C C . GLU A 1 86 ? -48.061 17.459 87.312 1.00 85.81 86 GLU A C 1
ATOM 675 O O . GLU A 1 86 ? -47.439 18.526 87.324 1.00 85.81 86 GLU A O 1
ATOM 680 N N . LEU A 1 87 ? -47.795 16.510 86.408 1.00 85.50 87 LEU A N 1
ATOM 681 C CA . LEU A 1 87 ? -46.846 16.708 85.311 1.00 85.50 87 LEU A CA 1
ATOM 682 C C . LEU A 1 87 ? -47.350 17.750 84.311 1.00 85.50 87 LEU A C 1
ATOM 684 O O . LEU A 1 87 ? -46.556 18.596 83.895 1.00 85.50 87 LEU A O 1
ATOM 688 N N . ASP A 1 88 ? -48.638 17.711 83.969 1.00 86.19 88 ASP A N 1
ATOM 689 C CA . ASP A 1 88 ? -49.273 18.679 83.074 1.00 86.19 88 ASP A CA 1
ATOM 690 C C . ASP A 1 88 ? -49.260 20.089 83.704 1.00 86.19 88 ASP A C 1
ATOM 692 O O . ASP A 1 88 ? -48.902 21.070 83.043 1.00 86.19 88 ASP A O 1
ATOM 696 N N . ASP A 1 89 ? -49.515 20.192 85.012 1.00 87.06 89 ASP A N 1
ATOM 697 C CA . ASP A 1 89 ? -49.418 21.438 85.781 1.00 87.06 89 ASP A CA 1
ATOM 698 C C . ASP A 1 89 ? -47.987 21.993 85.850 1.00 87.06 89 ASP A C 1
ATOM 700 O O . ASP A 1 89 ? -47.766 23.203 85.711 1.00 87.06 89 ASP A O 1
ATOM 704 N N . ILE A 1 90 ? -46.987 21.135 86.082 1.00 85.12 90 ILE A N 1
ATOM 705 C CA . ILE A 1 90 ? -45.576 21.546 86.070 1.00 85.12 90 ILE A CA 1
ATOM 706 C C . ILE A 1 90 ? -45.174 21.989 84.669 1.00 85.12 90 ILE A C 1
ATOM 708 O O . ILE A 1 90 ? -44.473 22.986 84.544 1.00 85.12 90 ILE A O 1
ATOM 712 N N . GLU A 1 91 ? -45.616 21.299 83.620 1.00 85.19 91 GLU A N 1
ATOM 713 C CA . GLU A 1 91 ? -45.326 21.649 82.230 1.00 85.19 91 GLU A CA 1
ATOM 714 C C . GLU A 1 91 ? -45.940 23.000 81.841 1.00 85.19 91 GLU A C 1
ATOM 716 O O . GLU A 1 91 ? -45.254 23.835 81.243 1.00 85.19 91 GLU A O 1
ATOM 721 N N . ALA A 1 92 ? -47.167 23.280 82.290 1.00 85.12 92 ALA A N 1
ATOM 722 C CA . ALA A 1 92 ? -47.785 24.594 82.157 1.00 85.12 92 ALA A CA 1
ATOM 723 C C . ALA A 1 92 ? -46.976 25.686 82.884 1.00 85.12 92 ALA A C 1
ATOM 725 O O . ALA A 1 92 ? -46.684 26.730 82.295 1.00 85.12 92 ALA A O 1
ATOM 726 N N . LYS A 1 93 ? -46.532 25.442 84.126 1.00 84.88 93 LYS A N 1
ATOM 727 C CA . LYS A 1 93 ? -45.686 26.386 84.889 1.00 84.88 93 LYS A CA 1
ATOM 728 C C . LYS A 1 93 ? -44.315 26.597 84.242 1.00 84.88 93 LYS A C 1
ATOM 730 O O . LYS A 1 93 ? -43.839 27.726 84.180 1.00 84.88 93 LYS A O 1
ATOM 735 N N . LEU A 1 94 ? -43.709 25.543 83.702 1.00 83.38 94 LEU A N 1
ATOM 736 C CA . LEU A 1 94 ? -42.405 25.586 83.031 1.00 83.38 94 LEU A CA 1
ATOM 737 C C . LEU A 1 94 ? -42.470 26.414 81.739 1.00 83.38 94 LEU A C 1
ATOM 739 O O . LEU A 1 94 ? -41.499 27.078 81.395 1.00 83.38 94 LEU A O 1
ATOM 743 N N . SER A 1 95 ? -43.625 26.431 81.061 1.00 81.38 95 SER A N 1
ATOM 744 C CA . SER A 1 95 ? -43.852 27.265 79.871 1.00 81.38 95 SER A CA 1
ATOM 745 C C . SER A 1 95 ? -43.986 28.7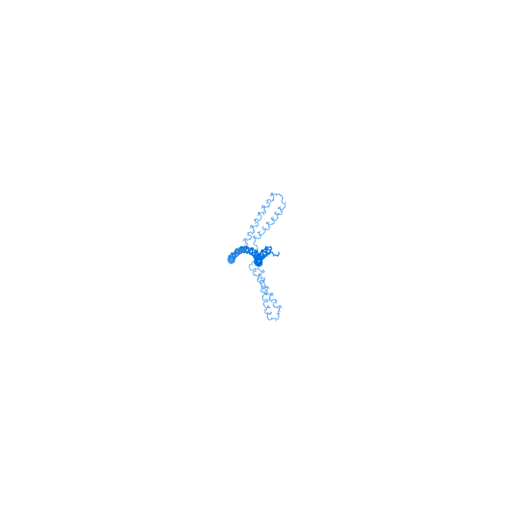68 80.167 1.00 81.38 95 SER A C 1
ATOM 747 O O . SER A 1 95 ? -43.759 29.586 79.278 1.00 81.38 95 SER A O 1
ATOM 749 N N . LEU A 1 96 ? -44.338 29.133 81.406 1.00 82.12 96 LEU A N 1
ATOM 750 C CA . LEU A 1 96 ? -44.555 30.517 81.850 1.00 82.12 96 LEU A CA 1
ATOM 751 C C . LEU A 1 96 ? -43.386 31.073 82.680 1.00 82.12 96 LEU A C 1
ATOM 753 O O . LEU A 1 96 ? -43.226 32.291 82.784 1.00 82.12 96 LEU A O 1
ATOM 757 N N . ALA A 1 97 ? -42.571 30.199 83.271 1.00 81.75 97 ALA A N 1
ATOM 758 C CA . ALA A 1 97 ? -41.420 30.577 84.077 1.00 81.75 97 ALA A CA 1
ATOM 759 C C . ALA A 1 97 ? -40.334 31.239 83.214 1.00 81.75 97 ALA A C 1
ATOM 761 O O . ALA A 1 97 ? -39.937 30.723 82.171 1.00 81.75 97 ALA A O 1
ATOM 762 N N . SER A 1 98 ? -39.836 32.392 83.665 1.00 74.62 98 SER A N 1
ATOM 763 C CA . SER A 1 98 ? -38.746 33.132 83.005 1.00 74.62 98 SER A CA 1
ATOM 764 C C . SER A 1 98 ? -37.46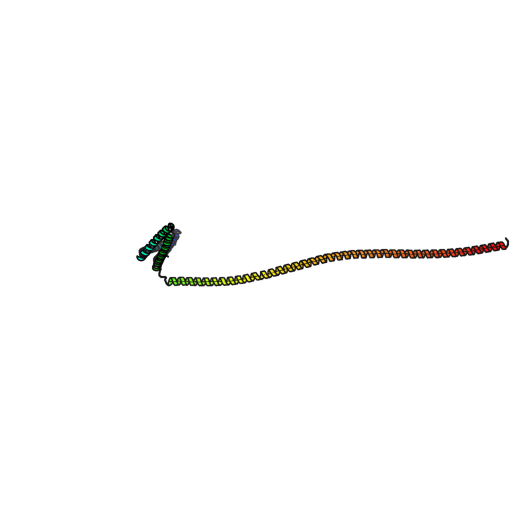6 33.186 83.848 1.00 74.62 98 SER A C 1
ATOM 766 O O . SER A 1 98 ? -36.405 33.517 83.319 1.00 74.62 98 SER A O 1
ATOM 768 N N . ASP A 1 99 ? -37.545 32.862 85.145 1.00 84.38 99 ASP A N 1
ATOM 769 C CA . ASP A 1 99 ? -36.389 32.800 86.044 1.00 84.38 99 ASP A CA 1
ATOM 770 C C . ASP A 1 99 ? -35.638 31.463 85.858 1.00 84.38 99 ASP A C 1
ATOM 772 O O . ASP A 1 99 ? -36.229 30.392 86.033 1.00 84.38 99 ASP A O 1
ATOM 776 N N . PRO A 1 100 ? -34.329 31.482 85.539 1.00 78.94 100 PRO A N 1
ATOM 777 C CA . PRO A 1 100 ? -33.511 30.277 85.412 1.00 78.94 100 PRO A CA 1
ATOM 778 C C . PRO A 1 100 ? -33.537 29.343 86.633 1.00 78.94 100 PRO A C 1
ATOM 780 O O . PRO A 1 100 ? -33.432 28.125 86.469 1.00 78.94 100 PRO A O 1
ATOM 783 N N . VAL A 1 101 ? -33.666 29.879 87.852 1.00 80.31 101 VAL A N 1
ATOM 784 C CA . VAL A 1 101 ? -33.704 29.062 89.080 1.00 80.31 101 VAL A CA 1
ATOM 785 C C . VAL A 1 101 ? -35.037 28.322 89.192 1.00 80.31 101 VAL A C 1
ATOM 787 O O . VAL A 1 101 ? -35.066 27.131 89.50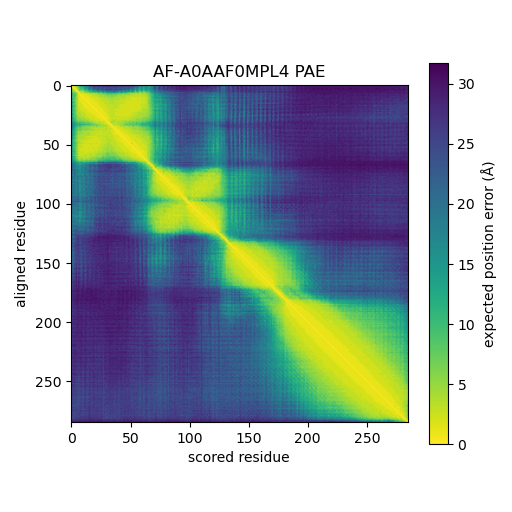8 1.00 80.31 101 VAL A O 1
ATOM 790 N N . GLU A 1 102 ? -36.135 29.004 88.871 1.00 82.25 102 GLU A N 1
ATOM 791 C CA . GLU A 1 102 ? -37.485 28.437 88.855 1.00 82.25 102 GLU A CA 1
ATOM 792 C C . GLU A 1 102 ? -37.622 27.350 87.780 1.00 82.25 102 GLU A C 1
ATOM 794 O O . GLU A 1 102 ? -38.105 26.252 88.064 1.00 82.25 102 GLU A O 1
ATOM 799 N N . ILE A 1 103 ? -37.092 27.599 86.578 1.00 79.19 103 ILE A N 1
ATOM 800 C CA . ILE A 1 103 ? -37.061 26.623 85.479 1.00 79.19 103 ILE A CA 1
ATOM 801 C C . ILE A 1 103 ? -36.300 25.356 85.891 1.00 79.19 103 ILE A C 1
ATOM 803 O O . ILE A 1 103 ? -36.751 24.240 85.614 1.00 79.19 103 ILE A O 1
ATOM 807 N N . ASN A 1 104 ? -35.155 25.496 86.567 1.00 84.50 104 ASN A N 1
ATOM 808 C CA . ASN A 1 104 ? -34.367 24.341 86.992 1.00 84.50 104 ASN A CA 1
ATOM 809 C C . ASN A 1 104 ? -35.103 23.518 88.062 1.00 84.50 104 ASN A C 1
ATOM 811 O O . ASN A 1 104 ? -35.170 22.293 87.958 1.00 84.50 104 ASN A O 1
ATOM 815 N N . ASN A 1 105 ? -35.726 24.184 89.039 1.00 86.25 105 ASN A N 1
ATOM 816 C CA . ASN A 1 105 ? -36.523 23.517 90.070 1.00 86.25 105 ASN A CA 1
ATOM 817 C C . ASN A 1 105 ? -37.706 22.745 89.460 1.00 86.25 105 ASN A C 1
ATOM 819 O O . ASN A 1 105 ? -37.867 21.559 89.743 1.00 86.25 105 ASN A O 1
ATOM 823 N N . LEU A 1 106 ? -38.468 23.366 88.551 1.00 86.06 106 LEU A N 1
ATOM 824 C CA . LEU A 1 106 ? -39.578 22.712 87.846 1.00 86.06 106 LEU A CA 1
ATOM 825 C C . LEU A 1 106 ? -39.103 21.538 86.974 1.00 86.06 106 LEU A C 1
ATOM 827 O O . LEU A 1 106 ? -39.763 20.502 86.909 1.00 86.06 106 LEU A O 1
ATOM 831 N N . THR A 1 107 ? -37.928 21.649 86.350 1.00 84.56 107 THR A N 1
ATOM 832 C CA . THR A 1 107 ? -37.335 20.564 85.549 1.00 84.56 107 THR A CA 1
ATOM 833 C C . THR A 1 107 ? -36.946 19.361 86.411 1.00 84.56 107 THR A C 1
ATOM 835 O O . THR A 1 107 ? -37.167 18.214 86.013 1.00 84.56 107 THR A O 1
ATOM 838 N N . VAL A 1 108 ? -36.376 19.598 87.596 1.00 87.56 108 VAL A N 1
ATOM 839 C CA . VAL A 1 108 ? -36.037 18.530 88.548 1.00 87.56 108 VAL A CA 1
ATOM 840 C C . VAL A 1 108 ? -37.309 17.859 89.070 1.00 87.56 108 VAL A C 1
ATOM 842 O O . VAL A 1 108 ? -37.388 16.630 89.043 1.00 87.56 108 VAL A O 1
ATOM 845 N N . SER A 1 109 ? -38.329 18.637 89.445 1.00 86.44 109 SER A N 1
ATOM 846 C CA . SER A 1 109 ? -39.633 18.108 89.866 1.00 86.44 109 SER A CA 1
ATOM 847 C C . SER A 1 109 ? -40.308 17.280 88.766 1.00 86.44 109 SER A C 1
ATOM 849 O O . SER A 1 109 ? -40.784 16.179 89.043 1.00 86.44 109 SER A O 1
ATOM 851 N N . LYS A 1 110 ? -40.255 17.726 87.500 1.00 87.19 110 LYS A N 1
ATOM 852 C CA . LYS A 1 110 ? -40.759 16.965 86.341 1.00 87.19 110 LYS A CA 1
ATOM 853 C C . LYS A 1 110 ? -40.076 15.603 86.213 1.00 87.19 110 LYS A C 1
ATOM 855 O O . LYS A 1 110 ? -40.742 14.593 86.005 1.00 87.19 110 LYS A O 1
ATOM 860 N N . ARG A 1 111 ? -38.749 15.546 86.358 1.00 86.69 111 ARG A N 1
ATOM 861 C CA . ARG A 1 111 ? -38.000 14.279 86.276 1.00 86.69 111 ARG A CA 1
ATOM 862 C C . ARG A 1 111 ? -38.335 13.328 87.420 1.00 86.69 111 ARG A C 1
ATOM 864 O O . ARG A 1 111 ? -38.436 12.127 87.182 1.00 86.69 111 ARG A O 1
ATOM 871 N N . PHE A 1 112 ? -38.511 13.849 88.633 1.00 89.38 112 PHE A N 1
ATOM 872 C CA . PHE A 1 112 ? -38.867 13.036 89.795 1.00 89.38 112 PHE A CA 1
ATOM 873 C C . PHE A 1 112 ? -40.240 12.379 89.612 1.00 89.38 112 PHE A C 1
ATOM 875 O O . PHE A 1 112 ? -40.340 11.156 89.681 1.00 89.38 112 PHE A O 1
ATOM 882 N N . LEU A 1 113 ? -41.258 13.163 89.244 1.00 85.69 113 LEU A N 1
ATOM 883 C CA . LEU A 1 113 ? -42.603 12.641 88.981 1.00 85.69 113 LEU A CA 1
ATOM 884 C C . LEU A 1 113 ? -42.637 11.680 87.786 1.00 85.69 113 LEU A C 1
ATOM 886 O O . LEU A 1 113 ? -43.352 10.682 87.809 1.00 85.69 113 LEU A O 1
ATOM 890 N N . GLN A 1 114 ? -41.822 11.914 86.751 1.00 86.94 114 GLN A N 1
ATOM 891 C CA . GLN A 1 114 ? -41.669 10.960 85.647 1.00 86.94 114 GLN A CA 1
ATOM 892 C C . GLN A 1 114 ? -41.064 9.628 86.107 1.00 86.94 114 GLN A C 1
ATOM 894 O O . GLN A 1 114 ? -41.509 8.570 85.661 1.00 86.94 114 GLN A O 1
ATOM 899 N N . MET A 1 115 ? -40.064 9.653 86.991 1.00 87.25 115 MET A N 1
ATOM 900 C CA . MET A 1 115 ? -39.496 8.431 87.564 1.00 87.25 115 MET A CA 1
ATOM 901 C C . MET A 1 115 ? -40.508 7.696 88.444 1.00 87.25 115 MET A C 1
ATOM 903 O O . MET A 1 115 ? -40.640 6.482 88.310 1.00 87.25 115 MET A O 1
ATOM 907 N N . GLU A 1 116 ? -41.239 8.412 89.295 1.00 86.81 116 GLU A N 1
ATOM 908 C CA . GLU A 1 116 ? -42.267 7.842 90.169 1.00 86.81 116 GLU A CA 1
ATOM 909 C C . GLU A 1 116 ? -43.407 7.216 89.356 1.00 86.81 116 GLU A C 1
ATOM 911 O O . GLU A 1 116 ? -43.745 6.049 89.550 1.00 86.81 116 GLU A O 1
ATOM 916 N N . ARG A 1 117 ? -43.903 7.921 88.332 1.00 84.56 117 ARG A N 1
ATOM 917 C CA . ARG A 1 117 ? -44.868 7.386 87.362 1.00 84.56 117 ARG A CA 1
ATOM 918 C C . ARG A 1 117 ? -44.355 6.115 86.678 1.00 84.56 117 ARG A C 1
ATOM 920 O O . ARG A 1 117 ? -45.100 5.147 86.552 1.00 84.56 117 ARG A O 1
ATOM 927 N N . ASN A 1 118 ? -43.092 6.083 86.255 1.00 84.00 118 ASN A N 1
ATOM 928 C CA . ASN A 1 118 ? -42.509 4.892 85.631 1.00 84.00 118 ASN A CA 1
ATOM 929 C C . ASN A 1 118 ? -42.397 3.716 86.613 1.00 84.00 118 ASN A C 1
ATOM 931 O O . ASN A 1 118 ? -42.625 2.577 86.218 1.00 84.00 118 ASN A O 1
ATOM 935 N N . GLN A 1 119 ? -42.084 3.967 87.886 1.00 83.69 119 GLN A N 1
ATOM 936 C CA . GLN A 1 119 ? -42.061 2.924 88.914 1.00 83.69 119 GLN A CA 1
ATOM 937 C C . GLN A 1 119 ? -43.459 2.366 89.197 1.00 83.69 119 GLN A C 1
ATOM 939 O O . GLN A 1 119 ? -43.608 1.150 89.308 1.00 83.69 119 GLN A O 1
ATOM 944 N N . LEU A 1 120 ? -44.479 3.226 89.260 1.00 81.50 120 LEU A N 1
ATOM 945 C CA . LEU A 1 120 ? -45.875 2.806 89.412 1.00 81.50 120 LEU A CA 1
ATOM 946 C C . LEU A 1 120 ? -46.351 1.987 88.203 1.00 81.50 120 LEU A C 1
ATOM 948 O O . LEU A 1 120 ? -46.978 0.947 88.383 1.00 81.50 120 LEU A O 1
ATOM 952 N N . LEU A 1 121 ? -45.972 2.379 86.980 1.00 78.94 121 LEU A N 1
ATOM 953 C CA . LEU A 1 121 ? -46.235 1.587 85.772 1.00 78.94 121 LEU A CA 1
ATOM 954 C C . LEU A 1 121 ? -45.546 0.219 85.812 1.00 78.94 121 LEU A C 1
ATOM 956 O O . LEU A 1 121 ? -46.149 -0.763 85.399 1.00 78.94 121 LEU A O 1
ATOM 960 N N . ILE A 1 122 ? -44.306 0.139 86.306 1.00 76.94 122 ILE A N 1
ATOM 961 C CA . ILE A 1 122 ? -43.594 -1.137 86.465 1.00 76.94 122 ILE A CA 1
ATOM 962 C C . ILE A 1 122 ? -44.293 -2.033 87.492 1.00 76.94 122 ILE A C 1
ATOM 964 O O . ILE A 1 122 ? -44.403 -3.228 87.254 1.00 76.94 122 ILE A O 1
ATOM 968 N N . ARG A 1 123 ? -44.783 -1.492 88.615 1.00 76.00 123 ARG A N 1
ATOM 969 C CA . ARG A 1 123 ? -45.541 -2.283 89.605 1.00 76.00 123 ARG A CA 1
ATOM 970 C C . ARG A 1 123 ? -46.838 -2.820 89.013 1.00 76.00 123 ARG A C 1
ATOM 972 O O . ARG A 1 123 ? -47.064 -4.023 89.069 1.00 76.00 123 ARG A O 1
ATOM 979 N N . LEU A 1 124 ? -47.589 -1.957 88.326 1.00 72.12 124 LEU A N 1
ATOM 980 C CA . LEU A 1 124 ? -48.818 -2.344 87.640 1.00 72.12 124 LEU A CA 1
ATOM 981 C C . LEU A 1 124 ? -48.556 -3.433 86.588 1.00 72.12 124 LEU A C 1
ATOM 983 O O . LEU A 1 124 ? -49.344 -4.362 86.465 1.00 72.12 124 LEU A O 1
ATOM 987 N N . THR A 1 125 ? -47.444 -3.368 85.844 1.00 66.62 125 THR A N 1
ATOM 988 C CA . THR A 1 125 ? -47.095 -4.389 84.838 1.00 66.62 125 THR A CA 1
ATOM 989 C C . THR A 1 125 ? -46.493 -5.660 85.425 1.00 66.62 125 THR A C 1
ATOM 991 O O . THR A 1 125 ? -46.667 -6.721 84.832 1.00 66.62 125 THR A O 1
ATOM 994 N N . HIS A 1 126 ? -45.810 -5.599 86.571 1.00 61.94 126 HIS A N 1
ATOM 995 C CA . HIS A 1 126 ? -45.307 -6.798 87.245 1.00 61.94 126 HIS A CA 1
ATOM 996 C C . HIS A 1 126 ? -46.423 -7.590 87.933 1.00 61.94 126 HIS A C 1
ATOM 998 O O . HIS A 1 126 ? -46.362 -8.816 87.934 1.00 61.94 126 HIS A O 1
ATOM 1004 N N . GLU A 1 127 ? -47.438 -6.909 88.467 1.00 56.62 127 GLU A N 1
ATOM 1005 C CA . GLU A 1 127 ? -48.612 -7.526 89.103 1.00 56.62 127 GLU A CA 1
ATOM 1006 C C . GLU A 1 127 ? -49.632 -8.045 88.073 1.00 56.62 127 GLU A C 1
ATOM 1008 O O . GLU A 1 127 ? -50.330 -9.021 88.336 1.00 56.62 127 GLU A O 1
ATOM 1013 N N . THR A 1 128 ? -49.653 -7.474 86.860 1.00 54.25 128 THR A N 1
ATOM 1014 C CA . THR A 1 128 ? -50.495 -7.932 85.733 1.00 54.25 128 THR A CA 1
ATOM 1015 C C . THR A 1 128 ? -49.767 -8.815 84.715 1.00 54.25 128 THR A C 1
ATOM 1017 O O . THR A 1 128 ? -50.344 -9.165 83.682 1.00 54.25 128 THR A O 1
ATOM 1020 N N . ALA A 1 129 ? -48.511 -9.201 84.966 1.00 50.31 129 ALA A N 1
ATOM 1021 C CA . ALA A 1 129 ? -47.802 -10.115 84.080 1.00 50.31 129 ALA A CA 1
ATOM 1022 C C . ALA A 1 129 ? -48.469 -11.504 84.145 1.00 50.31 129 ALA A C 1
ATOM 1024 O O . ALA A 1 129 ? -48.453 -12.125 85.212 1.00 50.31 129 ALA A O 1
ATOM 1025 N N . PRO A 1 130 ? -49.037 -12.034 83.041 1.00 55.41 130 PRO A N 1
ATOM 1026 C CA . PRO A 1 130 ? -49.447 -13.429 83.024 1.00 55.41 130 PRO A CA 1
ATOM 1027 C C . PRO A 1 130 ? -48.207 -14.280 83.303 1.00 55.41 130 PRO A C 1
ATOM 1029 O O . PRO A 1 130 ? -47.121 -13.992 82.791 1.00 55.41 130 PRO A O 1
ATOM 1032 N N . ALA A 1 131 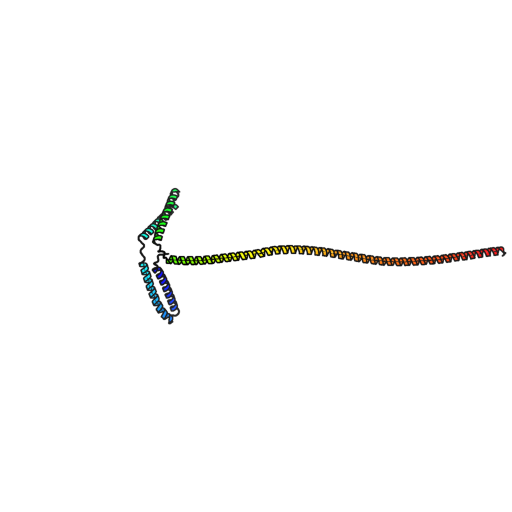? -48.356 -15.308 84.138 1.00 56.31 131 ALA A N 1
ATOM 1033 C CA . ALA A 1 131 ? -47.307 -16.293 84.342 1.00 56.31 131 ALA A CA 1
ATOM 1034 C C . ALA A 1 131 ? -46.908 -16.838 82.965 1.00 56.31 131 ALA A C 1
ATOM 1036 O O . ALA A 1 131 ? -47.708 -17.511 82.319 1.00 56.31 131 ALA A O 1
ATOM 1037 N N . VAL A 1 132 ? -45.707 -16.487 82.496 1.00 58.56 132 VAL A N 1
ATOM 1038 C CA . VAL A 1 132 ? -45.144 -17.041 81.264 1.00 58.56 132 VAL A CA 1
ATOM 1039 C C . VAL A 1 132 ? -45.136 -18.546 81.456 1.00 58.56 132 VAL A C 1
ATOM 1041 O O . VAL A 1 132 ? -44.451 -19.054 82.346 1.00 58.56 132 VAL A O 1
ATOM 1044 N N . THR A 1 133 ? -45.960 -19.244 80.686 1.00 65.19 133 THR A N 1
ATOM 1045 C CA . THR A 1 133 ? -46.040 -20.691 80.804 1.00 65.19 133 THR A CA 1
ATOM 1046 C C . THR A 1 133 ? -44.795 -21.292 80.161 1.00 65.19 133 THR A C 1
ATOM 1048 O O . THR A 1 133 ? -44.245 -20.741 79.203 1.00 65.19 133 THR A O 1
ATOM 1051 N N . ASP A 1 134 ? -44.331 -22.437 80.662 1.00 72.06 134 ASP A N 1
ATOM 1052 C CA . ASP A 1 134 ? -43.227 -23.165 80.020 1.00 72.06 134 ASP A CA 1
ATOM 1053 C C . ASP A 1 134 ? -43.542 -23.478 78.540 1.00 72.06 134 ASP A C 1
ATOM 1055 O O . ASP A 1 134 ? -42.639 -23.584 77.713 1.00 72.06 134 ASP A O 1
ATOM 1059 N N . GLU A 1 135 ? -44.828 -23.534 78.180 1.00 75.12 135 GLU A N 1
ATOM 1060 C CA . GLU A 1 135 ? -45.325 -23.742 76.820 1.00 75.12 135 GLU A CA 1
ATOM 1061 C C . GLU A 1 135 ? -45.089 -22.527 75.897 1.00 75.12 135 GLU A C 1
ATOM 1063 O O . GLU A 1 135 ? -44.671 -22.690 74.745 1.00 75.12 135 GLU A O 1
ATOM 1068 N N . ASP A 1 136 ? -45.227 -21.299 76.406 1.00 76.38 136 ASP A N 1
ATOM 1069 C CA . ASP A 1 136 ? -44.869 -20.069 75.679 1.00 76.38 136 ASP A CA 1
ATOM 1070 C C . ASP A 1 136 ? -43.350 -19.969 75.451 1.00 76.38 136 ASP A C 1
ATOM 1072 O O . ASP A 1 136 ? -42.875 -19.523 74.404 1.00 76.38 136 ASP A O 1
ATOM 1076 N N . ILE A 1 137 ? -42.555 -20.446 76.410 1.00 80.94 137 ILE A N 1
ATOM 1077 C CA . ILE A 1 137 ? -41.093 -20.506 76.274 1.00 80.94 137 ILE A CA 1
ATOM 1078 C C . ILE A 1 137 ? -40.701 -21.549 75.221 1.00 80.94 137 ILE A C 1
ATOM 1080 O O . ILE A 1 137 ? -39.814 -21.300 74.398 1.00 80.94 137 ILE A O 1
ATOM 1084 N N . GLU A 1 138 ? -41.366 -22.704 75.213 1.00 84.69 138 GLU A N 1
ATOM 1085 C CA . GLU A 1 138 ? -41.133 -23.787 74.256 1.00 84.69 138 GLU A CA 1
ATOM 1086 C C . GLU A 1 138 ? -41.462 -23.354 72.814 1.00 84.69 138 GLU A C 1
ATOM 1088 O O . GLU A 1 138 ? -40.713 -23.655 71.877 1.00 84.69 138 GLU A O 1
ATOM 1093 N N . THR A 1 139 ? -42.555 -22.610 72.613 1.00 85.56 139 THR A N 1
ATOM 1094 C CA . THR A 1 139 ? -42.942 -22.089 71.289 1.00 85.56 139 THR A CA 1
ATOM 1095 C C . THR A 1 139 ? -41.946 -21.052 70.776 1.00 85.56 139 THR A C 1
ATOM 1097 O O . THR A 1 139 ? -41.460 -21.180 69.648 1.00 85.56 139 THR A O 1
ATOM 1100 N N . VAL A 1 140 ? -41.536 -20.098 71.617 1.00 86.44 140 VAL A N 1
ATOM 1101 C CA . VAL A 1 140 ? -40.502 -19.112 71.266 1.00 86.44 140 VAL A CA 1
ATOM 1102 C C . VAL A 1 140 ? -39.164 -19.795 70.962 1.00 86.44 140 VAL A C 1
ATOM 1104 O O . VAL A 1 140 ? -38.489 -19.418 70.003 1.00 86.44 140 VAL A O 1
ATOM 1107 N N . ARG A 1 141 ? -38.781 -20.843 71.704 1.00 90.69 141 ARG A N 1
ATOM 1108 C CA . ARG A 1 141 ? -37.571 -21.634 71.407 1.00 90.69 141 ARG A CA 1
ATOM 1109 C C . ARG A 1 141 ? -37.641 -22.292 70.033 1.00 90.69 141 ARG A C 1
ATOM 1111 O O . ARG A 1 141 ? -36.684 -22.182 69.268 1.00 90.69 141 ARG A O 1
ATOM 1118 N N . LYS A 1 142 ? -38.771 -22.916 69.689 1.00 90.62 142 LYS A N 1
ATOM 1119 C CA . LYS A 1 142 ? -38.980 -23.523 68.364 1.00 90.62 142 LYS A CA 1
ATOM 1120 C C . LYS A 1 142 ? -38.907 -22.485 67.244 1.00 90.62 142 LYS A C 1
ATOM 1122 O O . LYS A 1 142 ? -38.291 -22.747 66.210 1.00 90.62 142 LYS A O 1
ATOM 1127 N N . GLU A 1 143 ? -39.473 -21.297 67.445 1.00 92.94 143 GLU A N 1
ATOM 1128 C CA . GLU A 1 143 ? -39.354 -20.203 66.476 1.00 92.94 143 GLU A CA 1
ATOM 1129 C C . GLU A 1 143 ? -37.915 -19.701 66.328 1.00 92.94 143 GLU A C 1
ATOM 1131 O O . GLU A 1 143 ? -37.459 -19.451 65.209 1.00 92.94 143 GLU A O 1
ATOM 1136 N N . VAL A 1 144 ? -37.181 -19.566 67.433 1.00 92.25 144 VAL A N 1
ATOM 1137 C CA . VAL A 1 144 ? -35.770 -19.163 67.422 1.00 92.25 144 VAL A CA 1
ATOM 1138 C C . VAL A 1 144 ? -34.923 -20.203 66.694 1.00 92.25 144 VAL A C 1
ATOM 1140 O O . VAL A 1 144 ? -34.129 -19.835 65.831 1.00 92.25 144 VAL A O 1
ATOM 1143 N N . GLU A 1 145 ? -35.127 -21.495 66.949 1.00 93.94 145 GLU A N 1
ATOM 1144 C CA . GLU A 1 145 ? -34.445 -22.567 66.218 1.00 93.94 145 GLU A CA 1
ATOM 1145 C C . GLU A 1 145 ? -34.762 -22.541 64.719 1.00 93.94 145 GLU A C 1
ATOM 1147 O O . GLU A 1 145 ? -33.857 -22.678 63.890 1.00 93.94 145 GLU A O 1
ATOM 1152 N N . ALA A 1 146 ? -36.026 -22.320 64.346 1.00 93.12 146 ALA A N 1
ATOM 1153 C CA . ALA A 1 146 ? -36.423 -22.190 62.948 1.00 93.12 146 ALA A CA 1
ATOM 1154 C C . ALA A 1 146 ? -35.738 -20.987 62.277 1.00 93.12 146 ALA A C 1
ATOM 1156 O O . ALA A 1 146 ? -35.181 -21.119 61.184 1.00 93.12 146 ALA A O 1
ATOM 1157 N N . LYS A 1 147 ? -35.699 -19.831 62.951 1.00 93.62 147 LYS A N 1
ATOM 1158 C CA . LYS A 1 147 ? -34.998 -18.632 62.467 1.00 93.62 147 LYS A CA 1
ATOM 1159 C C . LYS A 1 147 ? -33.490 -18.857 62.352 1.00 93.62 147 LYS A C 1
ATOM 1161 O O . LYS A 1 147 ? -32.904 -18.448 61.353 1.00 93.62 147 LYS A O 1
ATOM 1166 N N . ILE A 1 148 ? -32.866 -19.561 63.299 1.00 94.56 148 ILE A N 1
ATOM 1167 C CA . ILE A 1 148 ? -31.443 -19.931 63.232 1.00 94.56 148 ILE A CA 1
ATOM 1168 C C . ILE A 1 148 ? -31.163 -20.779 61.987 1.00 94.56 148 ILE A C 1
ATOM 1170 O O . ILE A 1 148 ? -30.208 -20.496 61.263 1.00 94.56 148 ILE A O 1
ATOM 1174 N N . ARG A 1 149 ? -32.008 -21.774 61.686 1.00 93.50 149 ARG A N 1
ATOM 1175 C CA . ARG A 1 149 ? -31.855 -22.603 60.476 1.00 93.50 149 ARG A CA 1
ATOM 1176 C C . ARG A 1 149 ? -31.972 -21.775 59.195 1.00 93.50 149 ARG A C 1
ATOM 1178 O O . ARG A 1 149 ? -31.180 -21.969 58.275 1.00 93.50 149 ARG A O 1
ATOM 1185 N N . ILE A 1 150 ? -32.912 -20.829 59.143 1.00 95.38 150 ILE A N 1
ATOM 1186 C CA . ILE A 1 150 ? -33.068 -19.917 57.998 1.00 95.38 150 ILE A CA 1
ATOM 1187 C C . ILE A 1 150 ? -31.817 -19.047 57.825 1.00 95.38 150 ILE A C 1
ATOM 1189 O O . ILE A 1 150 ? -31.288 -18.958 56.719 1.00 95.38 150 ILE A O 1
ATOM 1193 N N . ILE A 1 151 ? -31.301 -18.461 58.909 1.00 94.25 151 ILE A N 1
ATOM 1194 C CA . ILE A 1 151 ? -30.086 -17.634 58.879 1.00 94.25 151 ILE A CA 1
ATOM 1195 C C . ILE A 1 151 ? -28.882 -18.453 58.398 1.00 94.25 151 ILE A C 1
ATOM 1197 O O . ILE A 1 151 ? -28.098 -17.983 57.576 1.00 94.25 151 ILE A O 1
ATOM 1201 N N . GLN A 1 152 ? -28.736 -19.695 58.865 1.00 94.75 152 GLN A N 1
ATOM 1202 C CA . GLN A 1 152 ? -27.666 -20.588 58.414 1.00 94.75 152 GLN A CA 1
ATOM 1203 C C . GLN A 1 152 ? -27.767 -20.894 56.914 1.00 94.75 152 GLN A C 1
ATOM 1205 O O . GLN A 1 152 ? -26.759 -20.819 56.210 1.00 94.75 152 GLN A O 1
ATOM 1210 N N . ALA A 1 153 ? -28.971 -21.175 56.406 1.00 94.38 153 ALA A N 1
ATOM 1211 C CA . ALA A 1 153 ? -29.199 -21.395 54.979 1.00 94.38 153 ALA A CA 1
ATOM 1212 C C . ALA A 1 153 ? -28.887 -20.143 54.140 1.00 94.38 153 ALA A C 1
ATOM 1214 O O . ALA A 1 153 ? -28.220 -20.240 53.109 1.00 94.38 153 ALA A O 1
ATOM 1215 N N . GLN A 1 154 ? -29.299 -18.959 54.602 1.00 95.00 154 GLN A N 1
ATOM 1216 C CA . GLN A 1 154 ? -28.995 -17.690 53.937 1.00 95.00 154 GLN A CA 1
ATOM 1217 C C . GLN A 1 154 ? -27.492 -17.387 53.935 1.00 95.00 154 GLN A C 1
ATOM 1219 O O . GLN A 1 154 ? -26.949 -16.983 52.910 1.00 95.00 154 GLN A O 1
ATOM 1224 N N . ASN A 1 155 ? -26.788 -17.643 55.040 1.00 94.69 155 ASN A N 1
ATOM 1225 C CA . ASN A 1 155 ? -25.336 -17.473 55.110 1.00 94.69 155 ASN A CA 1
ATOM 1226 C C . ASN A 1 155 ? -24.602 -18.410 54.142 1.00 94.69 155 ASN A C 1
ATOM 1228 O O . ASN A 1 155 ? -23.655 -17.985 53.481 1.00 94.69 155 ASN A O 1
ATOM 1232 N N . ALA A 1 156 ? -25.061 -19.658 54.007 1.00 94.19 156 ALA A N 1
ATOM 1233 C CA . ALA A 1 156 ? -24.512 -20.590 53.026 1.00 94.19 156 ALA A CA 1
ATOM 1234 C C . ALA A 1 156 ? -24.725 -20.093 51.584 1.00 94.19 156 ALA A C 1
ATOM 1236 O O . ALA A 1 156 ? -23.795 -20.139 50.779 1.00 94.19 156 ALA A O 1
ATOM 1237 N N . GLN A 1 157 ? -25.909 -19.554 51.269 1.00 95.06 157 GLN A N 1
ATOM 1238 C CA . GLN A 1 157 ? -26.187 -18.943 49.964 1.00 95.06 157 GLN A CA 1
ATOM 1239 C C . GLN A 1 157 ? -25.317 -17.710 49.697 1.00 95.06 157 GLN A C 1
ATOM 1241 O O . GLN A 1 157 ? -24.806 -17.551 48.593 1.00 95.06 157 GLN A O 1
ATOM 1246 N N . ILE A 1 158 ? -25.111 -16.849 50.697 1.00 95.00 158 ILE A N 1
ATOM 1247 C CA . ILE A 1 158 ? -24.247 -15.669 50.570 1.00 95.00 158 ILE A CA 1
ATOM 1248 C C . ILE A 1 158 ? -22.805 -16.084 50.266 1.00 95.00 158 ILE A C 1
ATOM 1250 O O . ILE A 1 158 ? -22.165 -15.475 49.410 1.00 95.00 158 ILE A O 1
ATOM 1254 N N . GLU A 1 159 ? -22.285 -17.112 50.936 1.00 95.50 159 GLU A N 1
ATOM 1255 C CA . GLU A 1 159 ? -20.935 -17.611 50.661 1.00 95.50 159 GLU A CA 1
ATOM 1256 C C . GLU A 1 159 ? -20.812 -18.232 49.268 1.00 95.50 159 GLU A C 1
ATOM 1258 O O . GLU A 1 159 ? -19.814 -17.998 48.581 1.00 95.50 159 GLU A O 1
ATOM 1263 N N . ASP A 1 160 ? -21.829 -18.957 48.803 1.00 95.81 160 ASP A N 1
ATOM 1264 C CA . ASP A 1 160 ? -21.839 -19.474 47.435 1.00 95.81 160 ASP A CA 1
ATOM 1265 C C . ASP A 1 160 ? -21.875 -18.337 46.401 1.00 95.81 160 ASP A C 1
ATOM 1267 O O . ASP A 1 160 ? -21.043 -18.287 45.494 1.00 95.81 160 ASP A O 1
ATOM 1271 N N . LEU A 1 161 ? -22.735 -17.335 46.601 1.00 95.06 161 LEU A N 1
ATOM 1272 C CA . LEU A 1 161 ? -22.800 -16.148 45.745 1.00 95.06 161 LEU A CA 1
ATOM 1273 C C . LEU A 1 161 ? -21.488 -15.355 45.741 1.00 95.06 161 LEU A C 1
ATOM 1275 O O . LEU A 1 161 ? -21.069 -14.876 44.689 1.00 95.06 161 LEU A O 1
ATOM 1279 N N . LYS A 1 162 ? -20.791 -15.234 46.877 1.00 95.12 162 LYS A N 1
ATOM 1280 C CA . LYS A 1 162 ? -19.459 -14.607 46.928 1.00 95.12 162 LYS A CA 1
ATOM 1281 C C . LYS A 1 162 ? -18.431 -15.391 46.119 1.00 95.12 162 LYS A C 1
ATOM 1283 O O . LYS A 1 162 ? -17.629 -14.777 45.412 1.00 95.12 162 LYS A O 1
ATOM 1288 N N . LYS A 1 163 ? -18.446 -16.726 46.199 1.00 95.06 163 LYS A N 1
ATOM 1289 C CA . LYS A 1 163 ? -17.564 -17.584 45.393 1.00 95.06 163 LYS A CA 1
ATOM 1290 C C . LYS A 1 163 ? -17.859 -17.427 43.906 1.00 95.06 163 LYS A C 1
ATOM 1292 O O . LYS A 1 163 ? -16.928 -17.194 43.137 1.00 95.06 163 LYS A O 1
ATOM 1297 N N . GLN A 1 164 ? -19.133 -17.467 43.518 1.00 94.88 164 GLN A N 1
ATOM 1298 C CA . GLN A 1 164 ? -19.564 -17.241 42.138 1.00 94.88 164 GLN A CA 1
ATOM 1299 C C . GLN A 1 164 ? -19.154 -15.846 41.643 1.00 94.88 164 GLN A C 1
ATOM 1301 O O . GLN A 1 164 ? -18.592 -15.722 40.558 1.00 94.88 164 GLN A O 1
ATOM 1306 N N . LEU A 1 165 ? -19.340 -14.800 42.455 1.00 93.25 165 LEU A N 1
ATOM 1307 C CA . LEU A 1 165 ? -18.929 -13.434 42.123 1.00 93.25 165 LEU A CA 1
ATOM 1308 C C . LEU A 1 165 ? -17.408 -13.315 41.953 1.00 93.25 165 LEU A C 1
ATOM 1310 O O . LEU A 1 165 ? -16.945 -12.617 41.055 1.00 93.25 165 LEU A O 1
ATOM 1314 N N . SER A 1 166 ? -16.627 -13.977 42.807 1.00 91.19 166 SER A N 1
ATOM 1315 C CA . SER A 1 166 ? -15.165 -14.004 42.700 1.00 91.19 166 SER A CA 1
ATOM 1316 C C . SER A 1 166 ? -14.710 -14.698 41.413 1.00 91.19 166 SER A C 1
ATOM 1318 O O . SER A 1 166 ? -13.895 -14.148 40.673 1.00 91.19 166 SER A O 1
ATOM 1320 N N . ALA A 1 167 ? -15.300 -15.854 41.093 1.00 91.19 167 ALA A N 1
ATOM 1321 C CA . ALA A 1 167 ? -15.022 -16.589 39.861 1.00 91.19 167 ALA A CA 1
ATOM 1322 C C . ALA A 1 167 ? -15.411 -15.783 38.610 1.00 91.19 167 ALA A C 1
ATOM 1324 O O . ALA A 1 167 ? -14.618 -15.674 37.678 1.00 91.19 167 ALA A O 1
ATOM 1325 N N . ALA A 1 168 ? -16.586 -15.147 38.621 1.00 87.81 168 ALA A N 1
ATOM 1326 C CA . ALA A 1 168 ? -17.040 -14.281 37.538 1.00 87.81 168 ALA A CA 1
ATOM 1327 C C . ALA A 1 168 ? -16.131 -13.054 37.369 1.00 87.81 168 ALA A C 1
ATOM 1329 O O . ALA A 1 168 ? -15.773 -12.700 36.250 1.00 87.81 168 ALA A O 1
ATOM 1330 N N . LYS A 1 169 ? -15.691 -12.423 38.467 1.00 87.25 169 LYS A N 1
ATOM 1331 C CA . LYS A 1 169 ? -14.712 -11.327 38.404 1.00 87.25 169 LYS A CA 1
ATOM 1332 C C . LYS A 1 169 ? -13.403 -11.796 37.781 1.00 87.25 169 LYS A C 1
ATOM 1334 O O . LYS A 1 169 ? -12.916 -11.125 36.879 1.00 87.25 169 LYS A O 1
ATOM 1339 N N . ALA A 1 170 ? -12.857 -12.930 38.217 1.00 81.75 170 ALA A N 1
ATOM 1340 C CA . ALA A 1 170 ? -11.637 -13.487 37.635 1.00 81.75 170 ALA A CA 1
ATOM 1341 C C . ALA A 1 170 ? -11.794 -13.735 36.123 1.00 81.75 170 ALA A C 1
ATOM 1343 O O . ALA A 1 170 ? -10.954 -13.291 35.344 1.00 81.75 170 ALA A O 1
ATOM 1344 N N . GLN A 1 171 ? -12.924 -14.314 35.703 1.00 81.62 171 GLN A N 1
ATOM 1345 C CA . GLN A 1 171 ? -13.253 -14.518 34.289 1.00 81.62 171 GLN A CA 1
ATOM 1346 C C . GLN A 1 171 ? -13.414 -13.227 33.482 1.00 81.62 171 GLN A C 1
ATOM 1348 O O . GLN A 1 171 ? -13.231 -13.269 32.276 1.00 81.62 171 GLN A O 1
ATOM 1353 N N . VAL A 1 172 ? -13.765 -12.092 34.091 1.00 79.88 172 VAL A N 1
ATOM 1354 C CA . VAL A 1 172 ? -13.865 -10.798 33.386 1.00 79.88 172 VAL A CA 1
ATOM 1355 C C . VAL A 1 172 ? -12.498 -10.118 33.248 1.00 79.88 172 VAL A C 1
ATOM 1357 O O . VAL A 1 172 ? -12.262 -9.397 32.278 1.00 79.88 172 VAL A O 1
ATOM 1360 N N . TRP A 1 173 ? -11.573 -10.355 34.182 1.00 70.31 173 TRP A N 1
ATOM 1361 C CA . TRP A 1 173 ? -10.233 -9.762 34.141 1.00 70.31 173 TRP A CA 1
ATOM 1362 C C . TRP A 1 173 ? -9.301 -10.412 33.106 1.00 70.31 173 TRP A C 1
ATOM 1364 O O . TRP A 1 173 ? -8.463 -9.707 32.538 1.00 70.31 173 TRP A O 1
ATOM 1374 N N . ASP A 1 174 ? -9.460 -11.705 32.813 1.00 72.81 174 ASP A N 1
ATOM 1375 C CA . ASP A 1 174 ? -8.649 -12.407 31.802 1.00 72.81 174 ASP A CA 1
ATOM 1376 C C . ASP A 1 174 ? -8.878 -11.889 30.359 1.00 72.81 174 ASP A C 1
ATOM 1378 O O . ASP A 1 174 ? -7.906 -11.476 29.717 1.00 72.81 174 ASP A O 1
ATOM 1382 N N . PRO A 1 175 ? -10.123 -11.759 29.855 1.00 69.69 175 PRO A N 1
ATOM 1383 C CA . PRO A 1 175 ? -10.410 -11.213 28.527 1.00 69.69 175 PRO A CA 1
ATOM 1384 C C . PRO A 1 175 ? -9.959 -9.763 28.355 1.00 69.69 175 PRO A C 1
ATOM 1386 O O . PRO A 1 175 ? -9.601 -9.344 27.256 1.00 69.69 175 PRO A O 1
ATOM 1389 N N . LEU A 1 176 ? -9.962 -8.969 29.432 1.00 67.56 176 LEU A N 1
ATOM 1390 C CA . LEU A 1 176 ? -9.515 -7.576 29.379 1.00 67.56 176 LEU A CA 1
ATOM 1391 C C . LEU A 1 176 ? -7.996 -7.485 29.158 1.00 67.56 176 LEU A C 1
ATOM 1393 O O . LEU A 1 176 ? -7.518 -6.604 28.437 1.00 67.56 176 LEU A O 1
ATOM 1397 N N . ARG A 1 177 ? -7.231 -8.420 29.738 1.00 65.00 177 ARG A N 1
ATOM 1398 C CA . ARG A 1 177 ? -5.795 -8.566 29.466 1.00 65.00 177 ARG A CA 1
ATOM 1399 C C . ARG A 1 177 ? -5.532 -9.024 28.034 1.00 65.00 177 ARG A C 1
ATOM 1401 O O . ARG A 1 177 ? -4.681 -8.432 27.369 1.00 65.00 177 ARG A O 1
ATOM 1408 N N . GLU A 1 178 ? -6.271 -10.020 27.553 1.00 69.00 178 GLU A N 1
ATOM 1409 C CA . GLU A 1 178 ? -6.159 -10.511 26.173 1.00 69.00 178 GLU A CA 1
ATOM 1410 C C . GLU A 1 178 ? -6.503 -9.415 25.155 1.00 69.00 178 GLU A C 1
ATOM 1412 O O . GLU A 1 178 ? -5.690 -9.114 24.282 1.00 69.00 178 GLU A O 1
ATOM 1417 N N . SER A 1 179 ? -7.615 -8.702 25.344 1.00 70.31 179 SER A N 1
ATOM 1418 C CA . SER A 1 179 ? -8.020 -7.578 24.490 1.00 70.31 179 SER A CA 1
ATOM 1419 C C . SER A 1 179 ? -6.975 -6.453 24.436 1.00 70.31 179 SER A C 1
ATOM 1421 O O . SER A 1 179 ? -6.703 -5.902 23.365 1.00 70.31 179 SER A O 1
ATOM 1423 N N . SER A 1 180 ? -6.328 -6.133 25.562 1.00 73.81 180 SER A N 1
ATOM 1424 C CA . SER A 1 180 ? -5.238 -5.146 25.607 1.00 73.81 180 SER A CA 1
ATOM 1425 C C . SER A 1 180 ? -4.014 -5.599 24.794 1.00 73.81 180 SER A C 1
ATOM 1427 O O . SER A 1 180 ? -3.425 -4.828 24.022 1.00 73.81 180 SER A O 1
ATOM 1429 N N . SER A 1 181 ? -3.659 -6.883 24.902 1.00 74.38 181 SER A N 1
ATOM 1430 C CA . SER A 1 181 ? -2.582 -7.479 24.107 1.00 74.38 181 SER A CA 1
ATOM 1431 C C . SER A 1 181 ? -2.910 -7.513 22.610 1.00 74.38 181 SER A C 1
ATOM 1433 O O . SER A 1 181 ? -2.051 -7.183 21.786 1.00 74.38 181 SER A O 1
ATOM 1435 N N . ASP A 1 182 ? -4.161 -7.797 22.249 1.00 84.81 182 ASP A N 1
ATOM 1436 C CA . ASP A 1 182 ? -4.628 -7.818 20.864 1.00 84.81 182 ASP A CA 1
ATOM 1437 C C . ASP A 1 182 ? -4.625 -6.421 20.252 1.00 84.81 182 ASP A C 1
ATOM 1439 O O . ASP A 1 182 ? -4.147 -6.242 19.133 1.00 84.81 182 ASP A O 1
ATOM 1443 N N . SER A 1 183 ? -5.039 -5.401 21.005 1.00 85.50 183 SER A N 1
ATOM 1444 C CA . SER A 1 183 ? -4.953 -3.999 20.579 1.00 85.50 183 SER A CA 1
ATOM 1445 C C . SER A 1 183 ? -3.510 -3.582 20.257 1.00 85.50 183 SER A C 1
ATOM 1447 O O . SER A 1 183 ? -3.227 -2.956 19.226 1.00 85.50 183 SER A O 1
ATOM 1449 N N . THR A 1 184 ? -2.558 -4.017 21.086 1.00 86.56 184 THR A N 1
ATOM 1450 C CA . THR A 1 184 ? -1.128 -3.777 20.850 1.00 86.56 184 THR A CA 1
ATOM 1451 C C . THR A 1 184 ? -0.650 -4.499 19.588 1.00 86.56 184 THR A C 1
ATOM 1453 O O . THR A 1 184 ? 0.014 -3.895 18.739 1.00 86.56 184 THR A O 1
ATOM 1456 N N . ARG A 1 185 ? -1.030 -5.771 19.404 1.00 90.38 185 ARG A N 1
ATOM 1457 C CA . ARG A 1 185 ? -0.701 -6.552 18.197 1.00 90.38 185 ARG A CA 1
ATOM 1458 C C . ARG A 1 185 ? -1.286 -5.916 16.941 1.00 90.38 185 ARG A C 1
ATOM 1460 O O . ARG A 1 185 ? -0.566 -5.795 15.949 1.00 90.38 185 ARG A O 1
ATOM 1467 N N . ILE A 1 186 ? -2.536 -5.460 16.980 1.00 91.62 186 ILE A N 1
ATOM 1468 C CA . ILE A 1 186 ? -3.192 -4.754 15.871 1.00 91.62 186 ILE A CA 1
ATOM 1469 C C . ILE A 1 186 ? -2.404 -3.492 15.519 1.00 91.62 186 ILE A C 1
ATOM 1471 O O . ILE A 1 186 ? -2.065 -3.289 14.354 1.00 91.62 186 ILE A O 1
ATOM 1475 N N . THR A 1 187 ? -2.031 -2.688 16.515 1.00 93.56 187 THR A N 1
ATOM 1476 C CA . THR A 1 187 ? -1.271 -1.447 16.306 1.00 93.56 187 THR A CA 1
ATOM 1477 C C . THR A 1 187 ? 0.090 -1.711 15.658 1.00 93.56 187 THR A C 1
ATOM 1479 O O . THR A 1 187 ? 0.442 -1.070 14.664 1.00 93.56 187 THR A O 1
ATOM 1482 N N . VAL A 1 188 ? 0.840 -2.697 16.162 1.00 95.19 188 VAL A N 1
ATOM 1483 C CA . VAL A 1 188 ? 2.139 -3.097 15.594 1.00 95.19 188 VAL A CA 1
ATOM 1484 C C . VAL A 1 188 ? 1.979 -3.605 14.160 1.00 95.19 188 VAL A C 1
ATOM 1486 O O . VAL A 1 188 ? 2.739 -3.217 13.271 1.00 95.19 188 VAL A O 1
ATOM 1489 N N . THR A 1 189 ? 0.972 -4.442 13.909 1.00 94.56 189 THR A N 1
ATOM 1490 C CA . THR A 1 189 ? 0.719 -5.015 12.581 1.00 94.56 189 THR A CA 1
ATOM 1491 C C . THR A 1 189 ? 0.303 -3.934 11.580 1.00 94.56 189 THR A C 1
ATOM 1493 O O . THR A 1 189 ? 0.819 -3.901 10.464 1.00 94.56 189 THR A O 1
ATOM 1496 N N . ALA A 1 190 ? -0.534 -2.978 11.991 1.00 92.81 190 ALA A N 1
ATOM 1497 C CA . ALA A 1 190 ? -0.895 -1.815 11.184 1.00 92.81 190 ALA A CA 1
ATOM 1498 C C . ALA A 1 190 ? 0.315 -0.909 10.884 1.00 92.81 190 ALA A C 1
ATOM 1500 O O . ALA A 1 190 ? 0.409 -0.332 9.798 1.00 92.81 190 ALA A O 1
ATOM 1501 N N . GLY A 1 191 ? 1.257 -0.786 11.825 1.00 95.50 191 GLY A N 1
ATOM 1502 C CA . GLY A 1 191 ? 2.533 -0.102 11.605 1.00 95.50 191 GLY A CA 1
ATOM 1503 C C . GLY A 1 191 ? 3.386 -0.795 10.538 1.00 95.50 191 GLY A C 1
ATOM 1504 O O . GLY A 1 191 ? 3.832 -0.150 9.590 1.00 95.50 191 GLY A O 1
ATOM 1505 N N . ARG A 1 192 ? 3.540 -2.121 10.637 1.00 96.50 192 ARG A N 1
ATOM 1506 C CA . ARG A 1 192 ? 4.273 -2.933 9.648 1.00 96.50 192 ARG A CA 1
ATOM 1507 C C . ARG A 1 192 ? 3.649 -2.849 8.255 1.00 96.50 192 ARG A C 1
ATOM 1509 O O . ARG A 1 192 ? 4.368 -2.633 7.286 1.00 96.50 192 ARG A O 1
ATOM 1516 N N . LEU A 1 193 ? 2.322 -2.939 8.154 1.00 96.75 193 LEU A N 1
ATOM 1517 C CA . LEU A 1 193 ? 1.600 -2.784 6.885 1.00 96.75 193 LEU A CA 1
ATOM 1518 C C . LEU A 1 193 ? 1.840 -1.412 6.245 1.00 96.75 193 LEU A C 1
ATOM 1520 O O . LEU A 1 193 ? 2.048 -1.326 5.036 1.00 96.75 193 LEU A O 1
ATOM 1524 N N . ARG A 1 194 ? 1.856 -0.335 7.041 1.00 96.44 194 ARG A N 1
ATOM 1525 C CA . ARG A 1 194 ? 2.185 1.008 6.540 1.00 96.44 194 ARG A CA 1
ATOM 1526 C C . ARG A 1 194 ? 3.615 1.097 6.012 1.00 96.44 194 ARG A C 1
ATOM 1528 O O . ARG A 1 194 ? 3.810 1.679 4.949 1.00 96.44 194 ARG A O 1
ATOM 1535 N N . ALA A 1 195 ? 4.582 0.505 6.713 1.00 96.44 195 ALA A N 1
ATOM 1536 C CA . ALA A 1 195 ? 5.974 0.476 6.267 1.00 96.44 195 ALA A CA 1
ATOM 1537 C C . ALA A 1 195 ? 6.128 -0.280 4.936 1.00 96.44 195 ALA A C 1
ATOM 1539 O O . ALA A 1 195 ? 6.683 0.270 3.988 1.00 96.44 195 ALA A O 1
ATOM 1540 N N . ILE A 1 196 ? 5.542 -1.479 4.834 1.00 97.81 196 ILE A N 1
ATOM 1541 C CA . ILE A 1 196 ? 5.554 -2.294 3.608 1.00 97.81 196 ILE A CA 1
ATOM 1542 C C . ILE A 1 196 ? 4.895 -1.541 2.444 1.00 97.81 196 ILE A C 1
ATOM 1544 O O . ILE A 1 196 ? 5.442 -1.496 1.346 1.00 97.81 196 ILE A O 1
ATOM 1548 N N . ASN A 1 197 ? 3.751 -0.890 2.674 1.00 97.00 197 ASN A N 1
ATOM 1549 C CA . ASN A 1 197 ? 3.097 -0.080 1.643 1.00 97.00 197 ASN A CA 1
ATOM 1550 C C . ASN A 1 197 ? 3.951 1.117 1.199 1.00 97.00 197 ASN A C 1
ATOM 1552 O O . ASN A 1 197 ? 3.945 1.473 0.019 1.00 97.00 197 ASN A O 1
ATOM 1556 N N . GLY A 1 198 ? 4.678 1.748 2.124 1.00 97.50 198 GLY A N 1
ATOM 1557 C CA . GLY A 1 198 ? 5.626 2.813 1.798 1.00 97.50 198 GLY A CA 1
ATOM 1558 C C . GLY A 1 198 ? 6.769 2.310 0.917 1.00 97.50 198 GLY A C 1
ATOM 1559 O O . GLY A 1 198 ? 7.078 2.920 -0.107 1.00 97.50 198 GLY A O 1
ATOM 1560 N N . GLU A 1 199 ? 7.344 1.162 1.268 1.00 97.88 199 GLU A N 1
ATOM 1561 C CA . GLU A 1 199 ? 8.416 0.529 0.502 1.00 97.88 199 GLU A CA 1
ATOM 1562 C C . GLU A 1 199 ? 7.953 0.093 -0.893 1.00 97.88 199 GLU A C 1
ATOM 1564 O O . GLU A 1 199 ? 8.623 0.394 -1.880 1.00 97.88 199 GLU A O 1
ATOM 1569 N N . ALA A 1 200 ? 6.767 -0.511 -1.007 1.00 97.44 200 ALA A N 1
ATOM 1570 C CA . ALA A 1 200 ? 6.184 -0.899 -2.289 1.00 97.44 200 ALA A CA 1
ATOM 1571 C C . ALA A 1 200 ? 5.983 0.305 -3.226 1.00 97.44 200 ALA A C 1
ATOM 1573 O O . ALA A 1 200 ? 6.269 0.217 -4.419 1.00 97.44 200 ALA A O 1
ATOM 1574 N N . ARG A 1 201 ? 5.547 1.457 -2.694 1.00 98.06 201 ARG A N 1
ATOM 1575 C CA . ARG A 1 201 ? 5.433 2.701 -3.477 1.00 98.06 201 ARG A CA 1
ATOM 1576 C C . ARG A 1 201 ? 6.794 3.216 -3.936 1.00 98.06 201 ARG A C 1
ATOM 1578 O O . ARG A 1 201 ? 6.924 3.605 -5.094 1.00 98.06 201 ARG A O 1
ATOM 1585 N N . ARG A 1 202 ? 7.798 3.201 -3.052 1.00 98.44 202 ARG A N 1
ATOM 1586 C CA . ARG A 1 202 ? 9.169 3.623 -3.381 1.00 98.44 202 ARG A CA 1
ATOM 1587 C C . ARG A 1 202 ? 9.756 2.754 -4.493 1.00 98.44 202 ARG A C 1
ATOM 1589 O O . ARG A 1 202 ? 10.222 3.289 -5.493 1.00 98.44 202 ARG A O 1
ATOM 1596 N N . LEU A 1 203 ? 9.670 1.433 -4.344 1.00 98.25 203 LEU A N 1
ATOM 1597 C CA . LEU A 1 203 ? 10.133 0.475 -5.350 1.00 98.25 203 LEU A CA 1
ATOM 1598 C C . LEU A 1 203 ? 9.349 0.602 -6.662 1.00 98.25 203 LEU A C 1
ATOM 1600 O O . LEU A 1 203 ? 9.931 0.488 -7.735 1.00 98.25 203 LEU A O 1
ATOM 1604 N N . GLY A 1 204 ? 8.045 0.883 -6.597 1.00 98.12 204 GLY A N 1
ATOM 1605 C CA . GLY A 1 204 ? 7.228 1.158 -7.779 1.00 98.12 204 GLY A CA 1
ATOM 1606 C C . GLY A 1 204 ? 7.710 2.383 -8.564 1.00 98.12 204 GLY A C 1
ATOM 1607 O O . GLY A 1 204 ? 7.825 2.315 -9.787 1.00 98.12 204 GLY A O 1
ATOM 1608 N N . ALA A 1 205 ? 8.042 3.475 -7.870 1.00 97.94 205 ALA A N 1
ATOM 1609 C CA . ALA A 1 205 ? 8.600 4.678 -8.490 1.00 97.94 205 ALA A CA 1
ATOM 1610 C C . ALA A 1 205 ? 9.996 4.428 -9.087 1.00 97.94 205 ALA A C 1
ATOM 1612 O O . ALA A 1 205 ? 10.264 4.828 -10.216 1.00 97.94 205 ALA A O 1
ATOM 1613 N N . GLU A 1 206 ? 10.856 3.706 -8.366 1.00 98.44 206 GLU A N 1
ATOM 1614 C CA . GLU A 1 206 ? 12.189 3.317 -8.839 1.00 98.44 206 GLU A CA 1
ATOM 1615 C C . GLU A 1 206 ? 12.108 2.450 -10.108 1.00 98.44 206 GLU A C 1
ATOM 1617 O O . GLU A 1 206 ? 12.808 2.698 -11.087 1.00 98.44 206 GLU A O 1
ATOM 1622 N N . ASN A 1 207 ? 11.184 1.486 -10.149 1.00 98.38 207 ASN A N 1
ATOM 1623 C CA . ASN A 1 207 ? 10.966 0.636 -11.321 1.00 98.38 207 ASN A CA 1
ATOM 1624 C C . ASN A 1 207 ? 10.468 1.435 -12.536 1.00 98.38 207 ASN A C 1
ATOM 1626 O O . ASN A 1 207 ? 10.867 1.157 -13.667 1.00 98.38 207 ASN A O 1
ATOM 1630 N N . TYR A 1 208 ? 9.602 2.427 -12.309 1.00 98.50 208 TYR A N 1
ATOM 1631 C CA . TYR A 1 208 ? 9.134 3.322 -13.365 1.00 98.50 208 TYR A CA 1
ATOM 1632 C C . TYR A 1 208 ? 10.289 4.130 -13.971 1.00 98.50 208 TYR A C 1
ATOM 1634 O O . TYR A 1 208 ? 10.422 4.172 -15.195 1.00 98.50 208 TYR A O 1
ATOM 1642 N N . GLU A 1 209 ? 11.160 4.701 -13.136 1.00 98.50 209 GLU A N 1
ATOM 1643 C CA . GLU A 1 209 ? 12.310 5.474 -13.614 1.00 98.50 209 GLU A CA 1
ATOM 1644 C C . GLU A 1 209 ? 13.313 4.592 -14.369 1.00 98.50 209 GLU A C 1
ATOM 1646 O O . GLU A 1 209 ? 13.737 4.940 -15.469 1.00 98.50 209 GLU A O 1
ATOM 1651 N N . LEU A 1 210 ? 13.614 3.395 -13.856 1.00 98.44 210 LEU A N 1
ATOM 1652 C CA . LEU A 1 210 ? 14.487 2.438 -14.546 1.00 98.44 210 LEU A CA 1
ATOM 1653 C C . LEU A 1 210 ? 13.926 2.022 -15.914 1.00 98.44 210 LEU A C 1
ATOM 1655 O O . LEU A 1 210 ? 14.672 1.908 -16.887 1.00 98.44 210 LEU A O 1
ATOM 1659 N N . LYS A 1 211 ? 12.607 1.821 -16.026 1.00 98.62 211 LYS A N 1
ATOM 1660 C CA . LYS A 1 211 ? 11.956 1.532 -17.316 1.00 98.62 211 LYS A CA 1
ATOM 1661 C C . LYS A 1 211 ? 12.072 2.695 -18.293 1.00 98.62 211 LYS A C 1
ATOM 1663 O O . LYS A 1 211 ? 12.279 2.461 -19.483 1.00 98.62 211 LYS A O 1
ATOM 1668 N N . LYS A 1 212 ? 11.943 3.927 -17.803 1.00 98.56 212 LYS A N 1
ATOM 1669 C CA . LYS A 1 212 ? 12.118 5.131 -18.614 1.00 98.56 212 LYS A CA 1
ATOM 1670 C C . LYS A 1 212 ? 13.557 5.238 -19.130 1.00 98.56 212 LYS A C 1
ATOM 1672 O O . LYS A 1 212 ? 13.744 5.340 -20.340 1.00 98.56 212 LYS A O 1
ATOM 1677 N N . GLN A 1 213 ? 14.550 5.089 -18.251 1.00 98.56 213 GLN A N 1
ATOM 1678 C CA . GLN A 1 213 ? 15.975 5.089 -18.611 1.00 98.56 213 GLN A CA 1
ATOM 1679 C C . GLN A 1 213 ? 16.318 3.996 -19.634 1.00 98.56 213 GLN A C 1
ATOM 1681 O O . GLN A 1 213 ? 17.014 4.243 -20.615 1.00 98.56 213 GLN A O 1
ATOM 1686 N N . MET A 1 214 ? 15.772 2.788 -19.463 1.00 98.25 214 MET A N 1
ATOM 1687 C CA . MET A 1 214 ? 15.895 1.703 -20.445 1.00 98.25 214 MET A CA 1
ATOM 1688 C C . MET A 1 214 ? 15.331 2.083 -21.822 1.00 98.25 214 MET A C 1
ATOM 1690 O O . MET A 1 214 ? 15.904 1.714 -22.847 1.00 98.25 214 MET A O 1
ATOM 1694 N N . GLY A 1 215 ? 14.208 2.806 -21.860 1.00 98.44 215 GLY A N 1
ATOM 1695 C CA . GLY A 1 215 ? 13.619 3.312 -23.100 1.00 98.44 215 GLY A CA 1
ATOM 1696 C C . GLY A 1 215 ? 14.510 4.343 -23.795 1.00 98.44 215 GLY A C 1
ATOM 1697 O O . GLY A 1 215 ? 14.711 4.261 -25.005 1.00 98.44 215 GLY A O 1
ATOM 1698 N N . GLU A 1 216 ? 15.084 5.272 -23.031 1.00 98.69 216 GLU A N 1
ATOM 1699 C CA . GLU A 1 216 ? 16.015 6.290 -23.534 1.00 98.69 216 GLU A CA 1
ATOM 1700 C C . GLU A 1 216 ? 17.284 5.651 -24.115 1.00 98.69 216 GLU A C 1
ATOM 1702 O O . GLU A 1 216 ? 17.615 5.902 -25.274 1.00 98.69 216 GLU A O 1
ATOM 1707 N N . LEU A 1 217 ? 17.918 4.733 -23.377 1.00 98.62 217 LEU A N 1
ATOM 1708 C CA . LEU A 1 217 ? 19.102 4.000 -23.843 1.00 98.62 217 LEU A CA 1
ATOM 1709 C C . LEU A 1 217 ? 18.819 3.151 -25.086 1.00 98.62 217 LEU A C 1
ATOM 1711 O O . LEU A 1 217 ? 19.667 3.022 -25.969 1.00 98.62 217 LEU A O 1
ATOM 1715 N N . LYS A 1 218 ? 17.621 2.564 -25.186 1.00 98.69 218 LYS A N 1
ATOM 1716 C CA . LYS A 1 218 ? 17.216 1.826 -26.386 1.00 98.69 218 LYS A CA 1
ATOM 1717 C C . LYS A 1 218 ? 17.115 2.754 -27.598 1.00 98.69 218 LYS A C 1
ATOM 1719 O O . LYS A 1 218 ? 17.627 2.410 -28.660 1.00 98.69 218 LYS A O 1
ATOM 1724 N N . ASN A 1 219 ? 16.496 3.922 -27.435 1.00 98.38 219 ASN A N 1
ATOM 1725 C CA . ASN A 1 219 ? 16.389 4.910 -28.507 1.00 98.38 219 ASN A CA 1
ATOM 1726 C C . ASN A 1 219 ? 17.768 5.429 -28.937 1.00 98.38 219 ASN A C 1
ATOM 1728 O O . ASN A 1 219 ? 18.020 5.567 -30.132 1.00 98.38 219 ASN A O 1
ATOM 1732 N N . GLU A 1 220 ? 18.669 5.670 -27.982 1.00 98.69 220 GLU A N 1
ATOM 1733 C CA . GLU A 1 220 ? 20.051 6.071 -28.255 1.00 98.69 220 GLU A CA 1
ATOM 1734 C C . GLU A 1 220 ? 20.800 4.991 -29.046 1.00 98.69 220 GLU A C 1
ATOM 1736 O O . GLU A 1 220 ? 21.382 5.278 -30.093 1.00 98.69 220 GLU A O 1
ATOM 1741 N N . LYS A 1 221 ? 20.707 3.726 -28.615 1.00 98.50 221 LYS A N 1
ATOM 1742 C CA . LYS A 1 221 ? 21.280 2.579 -29.332 1.00 98.50 221 LYS A CA 1
ATOM 1743 C C . LYS A 1 221 ? 20.763 2.486 -30.770 1.00 98.50 221 LYS A C 1
ATOM 1745 O O . LYS A 1 221 ? 21.551 2.267 -31.690 1.00 98.50 221 LYS A O 1
ATOM 1750 N N . ASP A 1 222 ? 19.456 2.625 -30.972 1.00 98.62 222 ASP A N 1
ATOM 1751 C CA . ASP A 1 222 ? 18.852 2.556 -32.305 1.00 98.62 222 ASP A CA 1
ATOM 1752 C C . ASP A 1 222 ? 19.300 3.738 -33.184 1.00 98.62 222 ASP A C 1
ATOM 1754 O O . ASP A 1 222 ? 19.545 3.560 -34.379 1.00 98.62 222 ASP A O 1
ATOM 1758 N N . GLY A 1 223 ? 19.474 4.926 -32.596 1.00 98.62 223 GLY A N 1
ATOM 1759 C CA . GLY A 1 223 ? 20.052 6.093 -33.263 1.00 98.62 223 GLY A CA 1
ATOM 1760 C C . GLY A 1 223 ? 21.501 5.866 -33.702 1.00 98.62 223 GLY A C 1
ATOM 1761 O O . GLY A 1 223 ? 21.833 6.097 -34.864 1.00 98.62 223 GLY A O 1
ATOM 1762 N N . LEU A 1 224 ? 22.344 5.339 -32.810 1.00 98.69 224 LEU A N 1
ATOM 1763 C CA . LEU A 1 224 ? 23.739 5.010 -33.114 1.00 98.69 224 LEU A CA 1
ATOM 1764 C C . LEU A 1 224 ? 23.854 3.947 -34.212 1.00 98.69 224 LEU A C 1
ATOM 1766 O O . LEU A 1 224 ? 24.681 4.086 -35.109 1.00 98.69 224 LEU A O 1
ATOM 1770 N N . HIS A 1 225 ? 23.005 2.916 -34.202 1.00 98.69 225 HIS A N 1
ATOM 1771 C CA . HIS A 1 225 ? 22.995 1.917 -35.274 1.00 98.69 225 HIS A CA 1
ATOM 1772 C C . HIS A 1 225 ? 22.654 2.512 -36.643 1.00 98.69 225 HIS A C 1
ATOM 1774 O O . HIS A 1 225 ? 23.268 2.120 -37.635 1.00 98.69 225 HIS A O 1
ATOM 1780 N N . ARG A 1 226 ? 21.708 3.458 -36.714 1.00 98.62 226 ARG A N 1
ATOM 1781 C CA . ARG A 1 226 ? 21.402 4.162 -37.971 1.00 98.62 226 ARG A CA 1
ATOM 1782 C C . ARG A 1 226 ? 22.593 4.988 -38.441 1.00 98.62 226 ARG A C 1
ATOM 1784 O O . ARG A 1 226 ? 23.005 4.831 -39.581 1.00 98.62 226 ARG A O 1
ATOM 1791 N N . ALA A 1 227 ? 23.203 5.761 -37.541 1.00 98.50 227 ALA A N 1
ATOM 1792 C CA . ALA A 1 227 ? 24.385 6.559 -37.861 1.00 98.50 227 ALA A CA 1
ATOM 1793 C C . ALA A 1 227 ? 25.556 5.697 -38.370 1.00 98.50 227 ALA A C 1
ATOM 1795 O O . ALA A 1 227 ? 26.222 6.064 -39.334 1.00 98.50 227 ALA A O 1
ATOM 1796 N N . ILE A 1 228 ? 25.784 4.523 -37.769 1.00 98.56 228 ILE A N 1
ATOM 1797 C CA . ILE A 1 228 ? 26.776 3.552 -38.257 1.00 98.56 228 ILE A CA 1
ATOM 1798 C C . ILE A 1 228 ? 26.415 3.065 -39.666 1.00 98.56 228 ILE A C 1
ATOM 1800 O O . ILE A 1 228 ? 27.300 2.956 -40.516 1.00 98.56 228 ILE A O 1
ATOM 1804 N N . GLY A 1 229 ? 25.137 2.779 -39.928 1.00 98.38 229 GLY A N 1
ATOM 1805 C CA . GLY A 1 229 ? 24.652 2.401 -41.255 1.00 98.38 229 GLY A CA 1
ATOM 1806 C C . GLY A 1 229 ? 24.937 3.475 -42.306 1.00 98.38 229 GLY A C 1
ATOM 1807 O O . GLY A 1 229 ? 25.549 3.173 -43.330 1.00 98.38 229 GLY A O 1
ATOM 1808 N N . ASP A 1 230 ? 24.577 4.724 -42.014 1.00 98.62 230 ASP A N 1
ATOM 1809 C CA . ASP A 1 230 ? 24.783 5.864 -42.912 1.00 98.62 230 ASP A CA 1
ATOM 1810 C C . ASP A 1 230 ? 26.277 6.094 -43.190 1.00 98.62 230 ASP A C 1
ATOM 1812 O O . ASP A 1 230 ? 26.697 6.202 -44.343 1.00 98.62 230 ASP A O 1
ATOM 1816 N N . LEU A 1 231 ? 27.115 6.075 -42.146 1.00 98.62 231 LEU A N 1
ATOM 1817 C CA . LEU A 1 231 ? 28.570 6.188 -42.291 1.00 98.62 231 LEU A CA 1
ATOM 1818 C C . LEU A 1 231 ? 29.164 5.037 -43.109 1.00 98.62 231 LEU A C 1
ATOM 1820 O O . LEU A 1 231 ? 30.072 5.257 -43.905 1.00 98.62 231 LEU A O 1
ATOM 1824 N N . THR A 1 232 ? 28.641 3.819 -42.958 1.00 98.62 232 THR A N 1
ATOM 1825 C CA . THR A 1 232 ? 29.091 2.662 -43.746 1.00 98.62 232 THR A CA 1
ATOM 1826 C C . THR A 1 232 ? 28.803 2.854 -45.235 1.00 98.62 232 THR A C 1
ATOM 1828 O O . THR A 1 232 ? 29.630 2.485 -46.069 1.00 98.62 232 THR A O 1
ATOM 1831 N N . VAL A 1 233 ? 27.648 3.429 -45.583 1.00 98.56 233 VAL A N 1
ATOM 1832 C CA . VAL A 1 233 ? 27.316 3.770 -46.975 1.00 98.56 233 VAL A CA 1
ATOM 1833 C C . VAL A 1 233 ? 28.253 4.862 -47.487 1.00 98.56 233 VAL A C 1
ATOM 1835 O O . VAL A 1 233 ? 28.891 4.665 -48.517 1.00 98.56 233 VAL A O 1
ATOM 1838 N N . HIS A 1 234 ? 28.438 5.945 -46.728 1.00 98.50 234 HIS A N 1
ATOM 1839 C CA . HIS A 1 234 ? 29.347 7.027 -47.112 1.00 98.50 234 HIS A CA 1
ATOM 1840 C C . HIS A 1 234 ? 30.787 6.560 -47.348 1.00 98.50 234 HIS A C 1
ATOM 1842 O O . HIS A 1 234 ? 31.424 7.012 -48.296 1.00 98.50 234 HIS A O 1
ATOM 1848 N N . VAL A 1 235 ? 31.302 5.642 -46.523 1.00 98.44 235 VAL A N 1
ATOM 1849 C CA . VAL A 1 235 ? 32.639 5.063 -46.727 1.00 98.44 235 VAL A CA 1
ATOM 1850 C C . VAL A 1 235 ? 32.699 4.275 -48.035 1.00 98.44 235 VAL A C 1
ATOM 1852 O O . VAL A 1 235 ? 33.644 4.452 -48.797 1.00 98.44 235 VAL A O 1
ATOM 1855 N N . LYS A 1 236 ? 31.683 3.460 -48.348 1.00 98.38 236 LYS A N 1
ATOM 1856 C CA . LYS A 1 236 ? 31.633 2.710 -49.616 1.00 98.38 236 LYS A CA 1
ATOM 1857 C C . LYS A 1 236 ? 31.583 3.629 -50.833 1.00 98.38 236 LYS A C 1
ATOM 1859 O O . LYS A 1 236 ? 32.270 3.359 -51.817 1.00 98.38 236 LYS A O 1
ATOM 1864 N N . ASP A 1 237 ? 30.804 4.703 -50.761 1.00 98.50 237 ASP A N 1
ATOM 1865 C CA . ASP A 1 237 ? 30.705 5.684 -51.842 1.00 98.50 237 ASP A CA 1
ATOM 1866 C C . ASP A 1 237 ? 32.036 6.422 -52.030 1.00 98.50 237 ASP A C 1
ATOM 1868 O O . ASP A 1 237 ? 32.518 6.569 -53.154 1.00 98.50 237 ASP A O 1
ATOM 1872 N N . ALA A 1 238 ? 32.686 6.822 -50.932 1.00 98.38 238 ALA A N 1
ATOM 1873 C CA . ALA A 1 238 ? 34.003 7.449 -50.971 1.00 98.38 238 ALA A CA 1
ATOM 1874 C C . ALA A 1 238 ? 35.075 6.508 -51.548 1.00 98.38 238 ALA A C 1
ATOM 1876 O O . ALA A 1 238 ? 35.878 6.933 -52.377 1.00 98.38 238 ALA A O 1
ATOM 1877 N N . GLU A 1 239 ? 35.069 5.226 -51.170 1.00 98.50 239 GLU A N 1
ATOM 1878 C CA . GLU A 1 239 ? 35.951 4.210 -51.757 1.00 98.50 239 GLU A CA 1
ATOM 1879 C C . GLU A 1 239 ? 35.695 4.019 -53.259 1.00 98.50 239 GLU A C 1
ATOM 1881 O O . GLU A 1 239 ? 36.640 3.874 -54.035 1.00 98.50 239 GLU A O 1
ATOM 1886 N N . ALA A 1 240 ? 34.429 4.015 -53.688 1.00 98.25 240 ALA A N 1
ATOM 1887 C CA . ALA A 1 240 ? 34.071 3.902 -55.099 1.00 98.25 240 ALA A CA 1
ATOM 1888 C C . ALA A 1 240 ? 34.573 5.110 -55.902 1.00 98.25 240 ALA A C 1
ATOM 1890 O O . ALA A 1 240 ? 35.198 4.931 -56.949 1.00 98.25 240 ALA A O 1
ATOM 1891 N N . HIS A 1 241 ? 34.374 6.324 -55.381 1.00 98.31 241 HIS A N 1
ATOM 1892 C CA . HIS A 1 241 ? 34.911 7.542 -55.981 1.00 98.31 241 HIS A CA 1
ATOM 1893 C C . HIS A 1 241 ? 36.440 7.537 -56.035 1.00 98.31 241 HIS A C 1
ATOM 1895 O O . HIS A 1 241 ? 36.999 7.892 -57.069 1.00 98.31 241 HIS A O 1
ATOM 1901 N N . ALA A 1 242 ? 37.122 7.086 -54.978 1.00 98.19 242 ALA A N 1
ATOM 1902 C CA . ALA A 1 242 ? 38.579 6.971 -54.974 1.00 98.19 242 ALA A CA 1
ATOM 1903 C C . ALA A 1 242 ? 39.071 6.052 -56.107 1.00 98.19 242 ALA A C 1
ATOM 1905 O O . ALA A 1 242 ? 39.895 6.474 -56.919 1.00 98.19 242 ALA A O 1
ATOM 1906 N N . ARG A 1 243 ? 38.487 4.852 -56.249 1.00 98.44 243 ARG A N 1
ATOM 1907 C CA . ARG A 1 243 ? 38.818 3.920 -57.347 1.00 98.44 243 ARG A CA 1
ATOM 1908 C C . ARG A 1 243 ? 38.562 4.524 -58.726 1.00 98.44 243 ARG A C 1
ATOM 1910 O O . ARG A 1 243 ? 39.362 4.337 -59.638 1.00 98.44 243 ARG A O 1
ATOM 1917 N N . GLU A 1 244 ? 37.458 5.251 -58.892 1.00 98.62 244 GLU A N 1
ATOM 1918 C CA . GLU A 1 244 ? 37.153 5.938 -60.149 1.00 98.62 244 GLU A CA 1
ATOM 1919 C C . GLU A 1 244 ? 38.200 7.016 -60.466 1.00 98.62 244 GLU A C 1
ATOM 1921 O O . GLU A 1 244 ? 38.673 7.110 -61.600 1.00 98.62 244 GLU A O 1
ATOM 1926 N N . THR A 1 245 ? 38.597 7.812 -59.470 1.00 98.25 245 THR A N 1
ATOM 1927 C CA . THR A 1 245 ? 39.629 8.840 -59.654 1.00 98.25 245 THR A CA 1
ATOM 1928 C C . THR A 1 245 ? 41.003 8.246 -59.957 1.00 98.25 245 THR A C 1
ATOM 1930 O O . THR A 1 245 ? 41.697 8.772 -60.824 1.00 98.25 245 THR A O 1
ATOM 1933 N N . GLU A 1 246 ? 41.373 7.131 -59.323 1.00 98.38 246 GLU A N 1
ATOM 1934 C CA . GLU A 1 246 ? 42.608 6.397 -59.621 1.00 98.38 246 GLU A CA 1
ATOM 1935 C C . GLU A 1 246 ? 42.609 5.865 -61.059 1.00 98.38 246 GLU A C 1
ATOM 1937 O O . GLU A 1 246 ? 43.579 6.066 -61.788 1.00 98.38 246 GLU A O 1
ATOM 1942 N N . ALA A 1 247 ? 41.504 5.261 -61.507 1.00 98.12 247 ALA A N 1
ATOM 1943 C CA . ALA A 1 247 ? 41.373 4.766 -62.877 1.00 98.12 247 ALA A CA 1
ATOM 1944 C C . ALA A 1 247 ? 41.481 5.897 -63.914 1.00 98.12 247 ALA A C 1
ATOM 1946 O O . ALA A 1 247 ? 42.174 5.753 -64.921 1.00 98.12 247 ALA A O 1
ATOM 1947 N N . ARG A 1 248 ? 40.844 7.050 -63.656 1.00 98.44 248 ARG A N 1
ATOM 1948 C CA . ARG A 1 248 ? 40.972 8.242 -64.512 1.00 98.44 248 ARG A CA 1
ATOM 1949 C C . ARG A 1 248 ? 42.406 8.770 -64.543 1.00 98.44 248 ARG A C 1
ATOM 1951 O O . ARG A 1 248 ? 42.881 9.147 -65.609 1.00 98.44 248 ARG A O 1
ATOM 1958 N N . ALA A 1 249 ? 43.096 8.792 -63.403 1.00 97.94 249 ALA A N 1
ATOM 1959 C CA . ALA A 1 249 ? 44.489 9.224 -63.335 1.00 97.94 249 ALA A CA 1
ATOM 1960 C C . ALA A 1 249 ? 45.418 8.296 -64.136 1.00 97.94 249 ALA A C 1
ATOM 1962 O O . ALA A 1 249 ? 46.293 8.790 -64.842 1.00 97.94 249 ALA A O 1
ATOM 1963 N N . MET A 1 250 ? 45.200 6.976 -64.078 1.00 98.31 250 MET A N 1
ATOM 1964 C CA . MET A 1 250 ? 45.940 6.009 -64.900 1.00 98.31 250 MET A CA 1
ATOM 1965 C C . MET A 1 250 ? 45.684 6.217 -66.396 1.00 98.31 250 MET A C 1
ATOM 1967 O O . MET A 1 250 ? 46.638 6.303 -67.160 1.00 98.31 250 MET A O 1
ATOM 1971 N N . ALA A 1 251 ? 44.423 6.381 -66.807 1.00 98.25 251 ALA A N 1
ATOM 1972 C CA . ALA A 1 251 ? 44.084 6.627 -68.209 1.00 98.25 251 ALA A CA 1
ATOM 1973 C C . ALA A 1 251 ? 44.740 7.911 -68.748 1.00 98.25 251 ALA A C 1
ATOM 1975 O O . ALA A 1 251 ? 45.328 7.902 -69.825 1.00 98.25 251 ALA A O 1
ATOM 1976 N N . LEU A 1 252 ? 44.707 9.000 -67.972 1.00 98.25 252 LEU A N 1
ATOM 1977 C CA . LEU A 1 252 ? 45.384 10.248 -68.334 1.00 98.25 252 LEU A CA 1
ATOM 1978 C C . LEU A 1 252 ? 46.912 10.094 -68.394 1.00 98.25 252 LEU A C 1
ATOM 1980 O O . LEU A 1 252 ? 47.556 10.740 -69.218 1.00 98.25 252 LEU A O 1
ATOM 1984 N N . ALA A 1 253 ? 47.503 9.258 -67.536 1.00 98.00 253 ALA A N 1
ATOM 1985 C CA . ALA A 1 253 ? 48.933 8.965 -67.584 1.00 98.00 253 ALA A CA 1
ATOM 1986 C C . ALA A 1 253 ? 49.315 8.186 -68.857 1.00 98.00 253 ALA A C 1
ATOM 1988 O O . ALA A 1 253 ? 50.333 8.501 -69.475 1.00 98.00 253 ALA A O 1
ATOM 1989 N N . ASP A 1 254 ? 48.486 7.227 -69.280 1.00 98.06 254 ASP A N 1
ATOM 1990 C CA . ASP A 1 254 ? 48.675 6.491 -70.535 1.00 98.06 254 ASP A CA 1
ATOM 1991 C C . ASP A 1 254 ? 48.528 7.416 -71.758 1.00 98.06 254 ASP A C 1
ATOM 1993 O O . ASP A 1 254 ? 49.380 7.400 -72.650 1.00 98.06 254 ASP A O 1
ATOM 1997 N N . GLU A 1 255 ? 47.503 8.279 -71.776 1.00 98.12 255 GLU A N 1
ATOM 1998 C CA . GLU A 1 255 ? 47.307 9.296 -72.823 1.00 98.12 255 GLU A CA 1
ATOM 1999 C C . GLU A 1 255 ? 48.504 10.254 -72.918 1.00 98.12 255 GLU A C 1
ATOM 2001 O O . GLU A 1 255 ? 48.962 10.579 -74.018 1.00 98.12 255 GLU A O 1
ATOM 2006 N N . LEU A 1 256 ? 49.044 10.687 -71.772 1.00 98.00 256 LEU A N 1
ATOM 2007 C CA . LEU A 1 256 ? 50.239 11.527 -71.721 1.00 98.00 256 LEU A CA 1
ATOM 2008 C C . LEU A 1 256 ? 51.452 10.798 -72.313 1.00 98.00 256 LEU A C 1
ATOM 2010 O O . LEU A 1 256 ? 52.155 11.371 -73.143 1.00 98.00 256 LEU A O 1
ATOM 2014 N N . GLN A 1 257 ? 51.667 9.530 -71.950 1.00 98.12 257 GLN A N 1
ATOM 2015 C CA 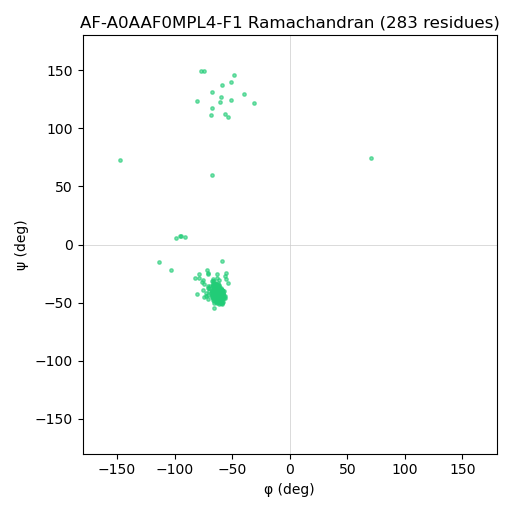. GLN A 1 257 ? 52.770 8.732 -72.485 1.00 98.12 257 GLN A CA 1
ATOM 2016 C C . GLN A 1 257 ? 52.650 8.531 -74.006 1.00 98.12 257 GLN A C 1
ATOM 2018 O O . GLN A 1 257 ? 53.650 8.565 -74.730 1.00 98.12 257 GLN A O 1
ATOM 2023 N N . GLU A 1 258 ? 51.439 8.311 -74.518 1.00 98.12 258 GLU A N 1
ATOM 2024 C CA . GLU A 1 258 ? 51.199 8.205 -75.958 1.00 98.12 258 GLU A CA 1
ATOM 2025 C C . GLU A 1 258 ? 51.476 9.535 -76.674 1.00 98.12 258 GLU A C 1
ATOM 2027 O O . GLU A 1 258 ? 52.147 9.555 -77.713 1.00 98.12 258 GLU A O 1
ATOM 2032 N N . ALA A 1 259 ? 51.026 10.652 -76.096 1.00 97.75 259 ALA A N 1
ATOM 2033 C CA . ALA A 1 259 ? 51.306 11.986 -76.612 1.00 97.75 259 ALA A CA 1
ATOM 2034 C C . ALA A 1 259 ? 52.816 12.285 -76.641 1.00 97.75 259 ALA A C 1
ATOM 2036 O O . ALA A 1 259 ? 53.314 12.771 -77.658 1.00 97.75 259 ALA A O 1
ATOM 2037 N N . GLU A 1 260 ? 53.559 11.934 -75.587 1.00 98.06 260 GLU A N 1
ATOM 2038 C CA . GLU A 1 260 ? 55.022 12.057 -75.526 1.00 98.06 260 GLU A CA 1
ATOM 2039 C C . GLU A 1 260 ? 55.704 11.255 -76.644 1.00 98.06 260 GLU A C 1
ATOM 2041 O O . GLU A 1 260 ? 56.495 11.806 -77.412 1.00 98.06 260 GLU A O 1
ATOM 2046 N N . ARG A 1 261 ? 55.337 9.977 -76.827 1.00 97.88 261 ARG A N 1
ATOM 2047 C CA . ARG A 1 261 ? 55.876 9.139 -77.918 1.00 97.88 261 ARG A CA 1
ATOM 2048 C C . ARG A 1 261 ? 55.580 9.726 -79.298 1.00 97.88 261 ARG A C 1
ATOM 2050 O O . ARG A 1 261 ? 56.425 9.655 -80.195 1.00 97.88 261 ARG A O 1
ATOM 2057 N N . ARG A 1 262 ? 54.387 10.298 -79.486 1.00 97.94 262 ARG A N 1
ATOM 2058 C CA . ARG A 1 262 ? 53.997 10.955 -80.739 1.00 97.94 262 ARG A CA 1
ATOM 2059 C C . ARG A 1 262 ? 54.831 12.206 -81.000 1.00 97.94 262 ARG A C 1
ATOM 2061 O O . ARG A 1 262 ? 55.259 12.402 -82.137 1.00 97.94 262 ARG A O 1
ATOM 2068 N N . ILE A 1 263 ? 55.082 13.022 -79.976 1.00 97.94 263 ILE A 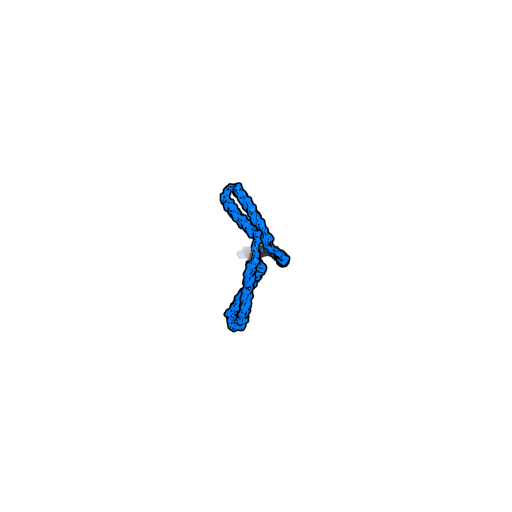N 1
ATOM 2069 C CA . ILE A 1 263 ? 55.968 14.189 -80.076 1.00 97.94 263 ILE A CA 1
ATOM 2070 C C . ILE A 1 263 ? 57.369 13.738 -80.492 1.00 97.94 263 ILE A C 1
ATOM 2072 O O . ILE A 1 263 ? 57.877 14.233 -81.494 1.00 97.94 263 ILE A O 1
ATOM 2076 N N . GLU A 1 264 ? 57.952 12.737 -79.826 1.00 97.62 264 GLU A N 1
ATOM 2077 C CA . GLU A 1 264 ? 59.276 12.223 -80.197 1.00 97.62 264 GLU A CA 1
ATOM 2078 C C . GLU A 1 264 ? 59.329 11.705 -81.644 1.00 97.62 264 GLU A C 1
ATOM 2080 O O . GLU A 1 264 ? 60.320 11.893 -82.352 1.00 97.62 264 GLU A O 1
ATOM 2085 N N . ALA A 1 265 ? 58.281 11.015 -82.108 1.00 97.50 265 ALA A N 1
ATOM 2086 C CA . ALA A 1 265 ? 58.201 10.534 -83.486 1.00 97.50 265 ALA A CA 1
ATOM 2087 C C . ALA A 1 265 ? 58.185 11.697 -84.491 1.00 97.50 265 ALA A C 1
ATOM 2089 O O . ALA A 1 265 ? 58.961 11.686 -85.448 1.00 97.50 265 ALA A O 1
ATOM 2090 N N . LEU A 1 266 ? 57.368 12.723 -84.233 1.00 97.12 266 LEU A N 1
ATOM 2091 C CA . LEU A 1 266 ? 57.308 13.938 -85.047 1.00 97.12 266 LEU A CA 1
ATOM 2092 C C . LEU A 1 266 ? 58.623 14.729 -85.005 1.00 97.12 266 LEU A C 1
ATOM 2094 O O . LEU A 1 266 ? 59.020 15.318 -86.008 1.00 97.12 266 LEU A O 1
ATOM 2098 N N . GLU A 1 267 ? 59.325 14.755 -83.874 1.00 97.19 267 GLU A N 1
ATOM 2099 C CA . GLU A 1 267 ? 60.648 15.377 -83.762 1.00 97.19 267 GLU A CA 1
ATOM 2100 C C . GLU A 1 267 ? 61.696 14.642 -84.607 1.00 97.19 267 GLU A C 1
ATOM 2102 O O . GLU A 1 267 ? 62.475 15.286 -85.317 1.00 97.19 267 GLU A O 1
ATOM 2107 N N . ARG A 1 268 ? 61.693 13.300 -84.593 1.00 97.06 268 ARG A N 1
ATOM 2108 C CA . ARG A 1 268 ? 62.560 12.478 -85.459 1.00 97.06 268 ARG A CA 1
ATOM 2109 C C . ARG A 1 268 ? 62.255 12.708 -86.938 1.00 97.06 268 ARG A C 1
ATOM 2111 O O . ARG A 1 268 ? 63.188 12.890 -87.718 1.00 97.06 268 ARG A O 1
ATOM 2118 N N . GLU A 1 269 ? 60.978 12.736 -87.316 1.00 97.31 269 GLU A N 1
ATOM 2119 C CA . GLU A 1 269 ? 60.543 13.021 -88.688 1.00 97.31 269 GLU A CA 1
ATOM 2120 C C . GLU A 1 269 ? 60.993 14.417 -89.133 1.00 97.31 269 GLU A C 1
ATOM 2122 O O . GLU A 1 269 ? 61.645 14.555 -90.166 1.00 97.31 269 GLU A O 1
ATOM 2127 N N . ASN A 1 270 ? 60.744 15.447 -88.318 1.00 96.62 270 ASN A N 1
ATOM 2128 C CA . ASN A 1 270 ? 61.194 16.812 -88.596 1.00 96.62 270 ASN A CA 1
ATOM 2129 C C . ASN A 1 270 ? 62.714 16.903 -88.754 1.00 96.62 270 ASN A C 1
ATOM 2131 O O . ASN A 1 270 ? 63.197 17.633 -89.619 1.00 96.62 270 ASN A O 1
ATOM 2135 N N . LYS A 1 271 ? 63.482 16.179 -87.931 1.00 96.75 271 LYS A N 1
ATOM 2136 C CA . LYS A 1 271 ? 64.939 16.105 -88.073 1.00 96.75 271 LYS A CA 1
ATOM 2137 C C . LYS A 1 271 ? 65.332 15.468 -89.408 1.00 96.75 271 LYS A C 1
ATOM 2139 O O . LYS A 1 271 ? 66.122 16.063 -90.132 1.00 96.75 271 LYS A O 1
ATOM 2144 N N . GLY A 1 272 ? 64.733 14.331 -89.763 1.00 96.25 272 GLY A N 1
ATOM 2145 C CA . GLY A 1 272 ? 64.966 13.675 -91.051 1.00 96.25 272 GLY A CA 1
ATOM 2146 C C . GLY A 1 272 ? 64.632 14.583 -92.238 1.00 96.25 272 GLY A C 1
ATOM 2147 O O . GLY A 1 272 ? 65.444 14.738 -93.145 1.00 96.25 272 GLY A O 1
ATOM 2148 N N . LEU A 1 273 ? 63.486 15.270 -92.201 1.00 95.50 273 LEU A N 1
ATOM 2149 C CA . LEU A 1 273 ? 63.109 16.255 -93.217 1.00 95.50 273 LEU A CA 1
ATOM 2150 C C . LEU A 1 273 ? 64.131 17.399 -93.307 1.00 95.50 273 LEU A C 1
ATOM 2152 O O . LEU A 1 273 ? 64.547 17.765 -94.405 1.00 95.50 273 LEU A O 1
ATOM 2156 N N . ARG A 1 274 ? 64.599 17.939 -92.175 1.00 94.44 274 ARG A N 1
ATOM 2157 C CA . ARG A 1 274 ? 65.660 18.962 -92.164 1.00 94.44 274 ARG A CA 1
ATOM 2158 C C . ARG A 1 274 ? 66.947 18.459 -92.813 1.00 94.44 274 ARG A C 1
ATOM 2160 O O . ARG A 1 274 ? 67.509 19.184 -93.631 1.00 94.44 274 ARG A O 1
ATOM 2167 N N . ASP A 1 275 ? 67.376 17.241 -92.497 1.00 94.31 275 ASP A N 1
ATOM 2168 C CA . ASP A 1 275 ? 68.576 16.633 -93.078 1.00 94.31 275 ASP A CA 1
ATOM 2169 C C . ASP A 1 275 ? 68.421 16.471 -94.604 1.00 94.31 275 ASP A C 1
ATOM 2171 O O . ASP A 1 275 ? 69.284 16.919 -95.359 1.00 94.31 275 ASP A O 1
ATOM 2175 N N . THR A 1 276 ? 67.269 15.980 -95.087 1.00 93.62 276 THR A N 1
ATOM 2176 C CA . THR A 1 276 ? 66.999 15.872 -96.539 1.00 93.62 276 THR A CA 1
ATOM 2177 C C . THR A 1 276 ? 66.988 17.223 -97.260 1.00 93.62 276 THR A C 1
ATOM 2179 O O . THR A 1 276 ? 67.478 17.326 -98.387 1.00 93.62 276 THR A O 1
ATOM 2182 N N . ILE A 1 277 ? 66.475 18.285 -96.625 1.00 92.19 277 ILE A N 1
ATOM 2183 C CA . ILE A 1 277 ? 66.517 19.651 -97.171 1.00 92.19 277 ILE A CA 1
ATOM 2184 C C . ILE A 1 277 ? 67.967 20.140 -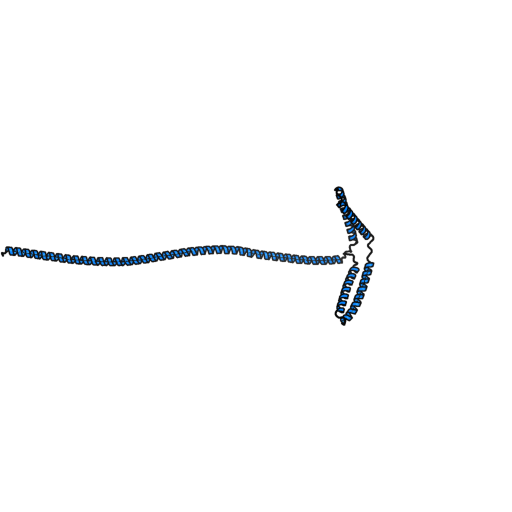97.268 1.00 92.19 277 ILE A C 1
ATOM 2186 O O . ILE A 1 277 ? 68.341 20.750 -98.271 1.00 92.19 277 ILE A O 1
ATOM 2190 N N . ILE A 1 278 ? 68.789 19.888 -96.243 1.00 91.81 278 ILE A N 1
ATOM 2191 C CA . ILE A 1 278 ? 70.214 20.251 -96.245 1.00 91.81 278 ILE A CA 1
ATOM 2192 C C . ILE A 1 278 ? 70.947 19.517 -97.372 1.00 91.81 278 ILE A C 1
ATOM 2194 O O . ILE A 1 278 ? 71.688 20.152 -98.124 1.00 91.81 278 ILE A O 1
ATOM 2198 N N . ASP A 1 279 ? 70.717 18.215 -97.523 1.00 90.75 279 ASP A N 1
ATOM 2199 C CA . ASP A 1 279 ? 71.350 17.410 -98.567 1.00 90.75 279 ASP A CA 1
ATOM 2200 C C . ASP A 1 279 ? 70.921 17.850 -99.967 1.00 90.75 279 ASP A C 1
ATOM 2202 O O . ASP A 1 279 ? 71.777 18.019 -100.839 1.00 90.75 279 ASP A O 1
ATOM 2206 N N . SER A 1 280 ? 69.631 18.136 -100.166 1.00 89.31 280 SER A N 1
ATOM 2207 C CA . SER A 1 280 ? 69.106 18.663 -101.434 1.00 89.31 280 SER A CA 1
ATOM 2208 C C . SER A 1 280 ? 69.751 20.004 -101.802 1.00 89.31 280 SER A C 1
ATOM 2210 O O . SER A 1 280 ? 70.127 20.213 -102.951 1.00 89.31 280 SER A O 1
ATOM 2212 N N . ARG A 1 281 ? 69.971 20.895 -100.821 1.00 87.62 281 ARG A N 1
ATOM 2213 C CA . ARG A 1 281 ? 70.695 22.165 -101.030 1.00 87.62 281 ARG A CA 1
ATOM 2214 C C . ARG A 1 281 ? 72.178 21.971 -101.360 1.00 87.62 281 ARG A C 1
ATOM 2216 O O . ARG A 1 281 ? 72.750 22.803 -102.056 1.00 87.62 281 ARG A O 1
ATOM 2223 N N . ARG A 1 282 ? 72.822 20.915 -100.849 1.00 83.06 282 ARG A N 1
ATOM 2224 C CA . ARG A 1 282 ? 74.242 20.614 -101.120 1.00 83.06 282 ARG A CA 1
ATOM 2225 C C . ARG A 1 282 ? 74.475 20.014 -102.506 1.00 83.06 282 ARG A C 1
ATOM 2227 O O . ARG A 1 282 ? 75.534 20.251 -103.076 1.00 83.06 282 ARG A O 1
ATOM 2234 N N . HIS A 1 283 ? 73.518 19.249 -103.032 1.00 77.00 283 HIS A N 1
ATOM 2235 C CA . HIS A 1 283 ? 73.672 18.489 -104.280 1.00 77.00 283 HIS A CA 1
ATOM 2236 C C . HIS A 1 283 ? 73.154 19.207 -105.539 1.00 77.00 283 HIS A C 1
ATOM 2238 O O . HIS A 1 283 ? 73.184 18.616 -106.613 1.00 77.00 283 HIS A O 1
ATOM 2244 N N . GLY A 1 284 ? 72.754 20.478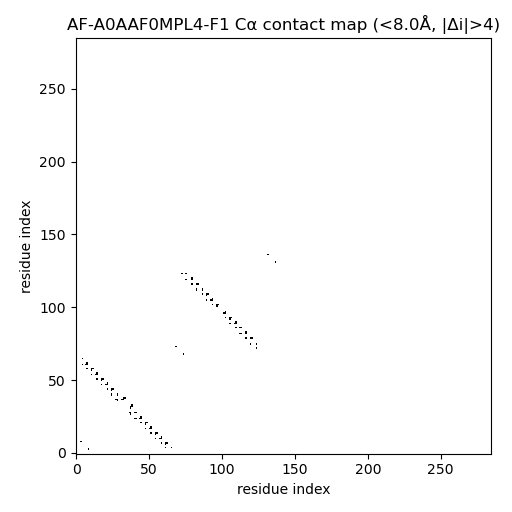 -105.441 1.00 57.28 284 GLY A N 1
ATOM 2245 C CA . GLY A 1 284 ? 72.478 21.320 -106.606 1.00 57.28 284 GLY A CA 1
ATOM 2246 C C . GLY A 1 284 ? 71.214 20.933 -107.377 1.00 57.28 284 GLY A C 1
ATOM 2247 O O . GLY A 1 284 ? 71.291 20.414 -108.489 1.00 57.28 284 GLY A O 1
ATOM 2248 N N . LEU A 1 285 ? 70.063 21.268 -106.795 1.00 48.25 285 LEU A N 1
ATOM 2249 C CA . LEU A 1 285 ? 69.004 21.961 -107.534 1.00 48.25 285 LEU A CA 1
ATOM 2250 C C . LEU A 1 285 ? 69.119 23.459 -107.235 1.00 48.25 285 LEU A C 1
ATOM 2252 O O . LEU A 1 285 ? 69.335 23.790 -106.045 1.00 48.25 285 LEU A O 1
#

pLDDT: mean 85.94, std 13.07, range [38.0, 98.69]

Nearest PDB structures (foldseek):
  8to0-assembly1_F  TM=2.540E-01  e=4.561E+00  Mus musculus

Mean predicted aligned error: 19.22 Å

Foldseek 3Di:
DDPDPPLLVVLVVVLVVLVVLLVVLVVVCVVPVPDPSNVVSVVVNVVSVVVNVVSVVVNVVSVVPDPDPDPVLVVLVVLLVVLVVVLVVLVVVLVVDPDPVSNVVSVVVNVVSVVVSVVSVVVSCVVPPDDCDVVVVVVVVVVVVVVVVVVVVVVVVVVVVVVVVVVVVVVVVVVVVVVVVVVVVVVVVVVVVVVVVVVVVVVVVVVVVVVVVVVVVVVVVVVVVVVVVVVVVVVVVVVVVVVVVVVVVVVVVVVVVVVVVVVVVVVVVVVVVVVVVVVDVVVDD

Solvent-accessible surface area (backbone atoms only — not comparable to full-atom values): 15388 Å² total; per-residue (Å²): 132,79,90,58,53,70,66,48,56,48,41,52,52,51,41,53,55,44,51,52,51,43,53,52,46,50,52,57,25,71,76,38,64,88,39,76,65,21,59,52,41,53,55,52,44,54,50,47,53,50,51,42,53,51,42,51,54,51,44,52,52,54,61,74,63,52,77,75,75,51,80,61,57,57,46,54,50,52,50,47,52,49,48,48,54,53,43,53,52,43,52,56,48,51,76,68,51,81,50,72,68,60,40,51,52,46,51,53,52,47,53,51,48,51,50,52,44,50,51,53,50,49,51,56,48,64,74,64,52,73,81,82,46,73,66,60,53,52,51,53,49,53,51,49,54,53,49,51,53,51,52,53,53,50,51,52,49,51,52,49,50,50,52,51,49,51,53,52,50,54,62,55,53,53,56,54,53,52,52,54,52,48,53,51,51,50,54,54,51,55,50,52,53,50,50,52,54,51,49,53,52,51,52,51,52,52,52,51,50,52,52,50,51,53,50,53,54,48,52,49,51,54,50,52,52,49,52,53,51,53,49,52,50,52,51,53,52,50,53,51,50,50,54,52,52,52,52,51,51,51,53,52,50,52,53,48,53,52,50,52,53,50,50,54,50,52,51,52,49,53,49,51,53,50,51,53,54,52,50,48,64,73,71,68,118